Protein AF-A0A7R9FZB5-F1 (afdb_monomer_lite)

Secondary structure (DSSP, 8-state):
-----SSS----------S-----EEEEEEEEES-TT----THHHHHHHHHGGGG--GGGTTS--S--HHHHHT-TT--EEEEEEEEEEETTEEEEEEEEEEES----TTS-SS--SSTTTT-TTSEE-SSSTT-EE-HHHHHHHHHHHHHHHHHHHHHHHHHHHHHHHHHHHHHHHHHHHHHHHHHHTTS-THHHHHHHHHHHHHHHHHHHHHHHHHHHHHHHHHHHHHHHHHHHHHHHHHHHHH---------

Structure (mmCIF, N/CA/C/O backbone):
data_AF-A0A7R9FZB5-F1
#
_entry.id   AF-A0A7R9FZB5-F1
#
loop_
_atom_site.group_PDB
_atom_site.id
_atom_site.type_symbol
_atom_site.label_atom_id
_atom_site.label_alt_id
_atom_site.label_comp_id
_atom_site.label_asym_id
_atom_site.label_entity_id
_atom_site.label_seq_id
_atom_site.pdbx_PDB_ins_code
_atom_site.Cartn_x
_atom_site.Cartn_y
_atom_site.Cartn_z
_atom_site.occupancy
_atom_site.B_iso_or_equiv
_atom_site.auth_seq_id
_atom_site.auth_comp_id
_atom_site.auth_asym_id
_atom_site.auth_atom_id
_atom_site.pdbx_PDB_model_num
ATOM 1 N N . MET A 1 1 ? 3.461 -6.242 8.714 1.00 22.52 1 MET A N 1
ATOM 2 C CA . MET A 1 1 ? 4.791 -6.676 9.210 1.00 22.52 1 MET A CA 1
ATOM 3 C C . MET A 1 1 ? 5.746 -6.608 8.019 1.00 22.52 1 MET A C 1
ATOM 5 O O . MET A 1 1 ? 5.489 -7.296 7.049 1.00 22.52 1 MET A O 1
ATOM 9 N N . CYS A 1 2 ? 6.753 -5.726 8.006 1.00 21.69 2 CYS A N 1
ATOM 10 C CA . CYS A 1 2 ? 7.611 -5.518 6.826 1.00 21.69 2 CYS A CA 1
ATOM 11 C C . CYS A 1 2 ? 8.854 -6.420 6.918 1.00 21.69 2 CYS A C 1
ATOM 13 O O . CYS A 1 2 ? 9.696 -6.229 7.800 1.00 21.69 2 CYS A O 1
ATOM 15 N N . VAL A 1 3 ? 8.949 -7.444 6.064 1.00 21.81 3 VAL A N 1
ATOM 16 C CA . VAL A 1 3 ? 10.090 -8.372 6.041 1.00 21.81 3 VAL A CA 1
ATOM 17 C C . VAL A 1 3 ? 11.182 -7.800 5.143 1.00 21.81 3 VAL A C 1
ATOM 19 O O . VAL A 1 3 ? 11.027 -7.665 3.934 1.00 21.81 3 VAL A O 1
ATOM 22 N N . LYS A 1 4 ? 12.326 -7.489 5.751 1.00 21.72 4 LYS A N 1
ATOM 23 C CA . LYS A 1 4 ? 13.542 -7.041 5.069 1.00 21.72 4 LYS A CA 1
ATOM 24 C C . LYS A 1 4 ? 14.039 -8.152 4.131 1.00 21.72 4 LYS A C 1
ATOM 26 O O . LYS A 1 4 ? 14.517 -9.180 4.613 1.00 21.72 4 LYS A O 1
ATOM 31 N N . ARG A 1 5 ? 13.987 -7.953 2.812 1.00 25.89 5 ARG A N 1
ATOM 32 C CA . ARG A 1 5 ? 14.789 -8.727 1.852 1.00 25.89 5 ARG A CA 1
ATOM 33 C C . ARG A 1 5 ? 15.546 -7.781 0.929 1.00 25.89 5 ARG A C 1
ATOM 35 O O . ARG A 1 5 ? 15.081 -6.712 0.568 1.00 25.89 5 ARG A O 1
ATOM 42 N N . THR A 1 6 ? 16.794 -8.156 0.708 1.00 30.39 6 THR A N 1
ATOM 43 C CA . THR A 1 6 ? 17.866 -7.427 0.037 1.00 30.39 6 THR A CA 1
ATOM 44 C C . THR A 1 6 ? 17.477 -6.945 -1.361 1.00 30.39 6 THR A C 1
ATOM 46 O O . THR A 1 6 ? 17.006 -7.760 -2.147 1.00 30.39 6 THR A O 1
ATOM 49 N N . HIS A 1 7 ? 17.829 -5.683 -1.642 1.00 26.55 7 HIS A N 1
ATOM 50 C CA . HIS A 1 7 ? 17.596 -4.823 -2.821 1.00 26.55 7 HIS A CA 1
ATOM 51 C C . HIS A 1 7 ? 16.574 -3.706 -2.555 1.00 26.55 7 HIS A C 1
ATOM 53 O O . HIS A 1 7 ? 15.539 -3.886 -1.931 1.00 26.55 7 HIS A O 1
ATOM 59 N N . THR A 1 8 ? 16.982 -2.495 -2.922 1.00 29.20 8 THR A N 1
ATOM 60 C CA . THR A 1 8 ? 16.582 -1.192 -2.376 1.00 29.20 8 THR A CA 1
ATOM 61 C C . THR A 1 8 ? 15.249 -0.678 -2.923 1.00 29.20 8 THR A C 1
ATOM 63 O O . THR A 1 8 ? 15.148 0.469 -3.346 1.00 29.20 8 THR A O 1
ATOM 66 N N . VAL A 1 9 ? 14.218 -1.515 -2.901 1.00 28.34 9 VAL A N 1
ATOM 67 C CA . VAL A 1 9 ? 12.837 -1.113 -3.162 1.00 28.34 9 VAL A CA 1
ATOM 68 C C . VAL A 1 9 ? 12.006 -1.702 -2.034 1.00 28.34 9 VAL A C 1
ATOM 70 O O . VAL A 1 9 ? 11.904 -2.919 -1.896 1.00 28.34 9 VAL A O 1
ATOM 73 N N . CYS A 1 10 ? 11.447 -0.846 -1.176 1.00 28.38 10 CYS A N 1
ATOM 74 C CA . CYS A 1 10 ? 10.338 -1.275 -0.337 1.00 28.38 10 CYS A CA 1
ATOM 75 C C . CYS A 1 10 ? 9.256 -1.731 -1.309 1.00 28.38 10 CYS A C 1
ATOM 77 O O . CYS A 1 10 ? 8.736 -0.900 -2.053 1.00 28.38 10 CYS A O 1
ATOM 79 N N . ARG A 1 11 ? 8.976 -3.036 -1.351 1.00 30.17 11 ARG A N 1
ATOM 80 C CA . ARG A 1 11 ? 7.789 -3.551 -2.020 1.00 30.17 11 ARG A CA 1
ATOM 81 C C . ARG A 1 11 ? 6.606 -2.928 -1.288 1.00 30.17 11 ARG A C 1
ATOM 83 O O . ARG A 1 11 ? 6.260 -3.331 -0.184 1.00 30.17 11 ARG A O 1
ATOM 90 N N . VAL A 1 12 ? 6.124 -1.824 -1.839 1.00 34.81 12 VAL A N 1
ATOM 91 C CA . VAL A 1 12 ? 4.824 -1.270 -1.514 1.00 34.81 12 VAL A CA 1
ATOM 92 C C . VAL A 1 12 ? 3.866 -2.271 -2.129 1.00 34.81 12 VAL A C 1
ATOM 94 O O . VAL A 1 12 ? 3.913 -2.473 -3.341 1.00 34.81 12 VAL A O 1
ATOM 97 N N . ASP A 1 13 ? 3.060 -2.941 -1.313 1.00 31.20 13 ASP A N 1
ATOM 98 C CA . ASP A 1 13 ? 1.883 -3.615 -1.845 1.00 31.20 13 ASP A CA 1
ATOM 99 C C . ASP A 1 13 ? 1.018 -2.506 -2.450 1.00 31.20 13 ASP A C 1
ATOM 101 O O . ASP A 1 13 ? 0.409 -1.691 -1.748 1.00 31.20 13 ASP A O 1
ATOM 105 N N . PHE A 1 14 ? 1.117 -2.369 -3.772 1.00 33.03 14 PHE A N 1
ATOM 106 C CA . PHE A 1 14 ? 0.362 -1.398 -4.536 1.00 33.03 14 PHE A CA 1
ATOM 107 C C . PHE A 1 14 ? -1.085 -1.872 -4.546 1.00 33.03 14 PHE A C 1
ATOM 109 O O . PHE A 1 14 ? -1.473 -2.705 -5.356 1.00 33.03 14 PHE A O 1
ATOM 116 N N . TRP A 1 15 ? -1.895 -1.309 -3.659 1.00 38.09 15 TRP A N 1
ATOM 117 C CA . TRP A 1 15 ? -3.330 -1.250 -3.885 1.00 38.09 15 TRP A CA 1
ATOM 118 C C . TRP A 1 15 ? -3.565 -0.209 -4.979 1.00 38.09 15 TRP A C 1
ATOM 120 O O . TRP A 1 15 ? -3.601 0.994 -4.707 1.00 38.09 15 TRP A O 1
ATOM 130 N N . THR A 1 16 ? -3.681 -0.641 -6.234 1.00 32.66 16 THR A N 1
ATOM 131 C CA . THR A 1 16 ? -4.374 0.169 -7.236 1.00 32.66 16 THR A CA 1
ATOM 132 C C . THR A 1 16 ? -5.853 0.134 -6.888 1.00 32.66 16 THR A C 1
ATOM 134 O O . THR A 1 16 ? -6.498 -0.910 -6.914 1.00 32.66 16 THR A O 1
ATOM 137 N N . VAL A 1 17 ? -6.368 1.293 -6.486 1.00 38.78 17 VAL A N 1
ATOM 138 C CA . VAL A 1 17 ? -7.785 1.548 -6.228 1.00 38.78 17 VAL A CA 1
ATOM 139 C C . VAL A 1 17 ? -8.533 1.433 -7.559 1.00 38.78 17 VAL A C 1
ATOM 141 O O . VAL A 1 17 ? -8.770 2.450 -8.202 1.00 38.78 17 VAL A O 1
ATOM 144 N N . GLU A 1 18 ? -8.847 0.222 -8.017 1.00 39.31 18 GLU A N 1
ATOM 145 C CA . GLU A 1 18 ? -9.645 0.050 -9.240 1.00 39.31 18 GLU A CA 1
ATOM 146 C C . GLU A 1 18 ? -11.043 -0.535 -9.035 1.00 39.31 18 GLU A C 1
ATOM 148 O O . GLU A 1 18 ? -11.861 -0.360 -9.929 1.00 39.31 18 GLU A O 1
ATOM 153 N N . GLU A 1 19 ? -11.416 -1.050 -7.854 1.00 37.41 19 GLU A N 1
ATOM 154 C CA . GLU A 1 19 ? -12.789 -1.580 -7.679 1.00 37.41 19 GLU A CA 1
ATOM 155 C C . GLU A 1 19 ? -13.584 -1.108 -6.452 1.00 37.41 19 GLU A C 1
ATOM 157 O O . GLU A 1 19 ? -14.748 -1.466 -6.293 1.00 37.41 19 GLU A O 1
ATOM 162 N N . ALA A 1 20 ? -13.066 -0.177 -5.649 1.00 41.12 20 ALA A N 1
ATOM 163 C CA . ALA A 1 20 ? -13.900 0.522 -4.672 1.00 41.12 20 ALA A CA 1
ATOM 164 C C . ALA A 1 20 ? -13.527 2.000 -4.607 1.00 41.12 20 ALA A C 1
ATOM 166 O O . ALA A 1 20 ? -12.376 2.355 -4.372 1.00 41.12 20 ALA A O 1
ATOM 167 N N . SER A 1 21 ? -14.514 2.881 -4.768 1.00 54.72 21 SER A N 1
ATOM 168 C CA . SER A 1 21 ? -14.414 4.329 -4.561 1.00 54.72 21 SER A CA 1
ATOM 169 C C . SER A 1 21 ? -14.193 4.676 -3.076 1.00 54.72 21 SER A C 1
ATOM 171 O O . SER A 1 21 ? -14.991 5.392 -2.466 1.00 54.72 21 SER A O 1
ATOM 173 N N . MET A 1 22 ? -13.161 4.114 -2.452 1.00 68.56 22 MET A N 1
ATOM 174 C CA . MET A 1 22 ? -12.864 4.281 -1.039 1.00 68.56 22 MET A CA 1
ATOM 175 C C . MET A 1 22 ? -11.881 5.437 -0.863 1.00 68.56 22 MET A C 1
ATOM 177 O O . MET A 1 22 ? -10.761 5.416 -1.366 1.00 68.56 22 MET A O 1
ATOM 181 N N . SER A 1 23 ? -12.310 6.472 -0.141 1.00 82.88 23 SER A N 1
ATOM 182 C CA . SER A 1 23 ? -11.419 7.554 0.280 1.00 82.88 23 SER A CA 1
ATOM 183 C C . SER A 1 23 ? -10.359 6.997 1.233 1.00 82.88 23 SER A C 1
ATOM 185 O O . SER A 1 23 ? -10.688 6.193 2.106 1.00 82.88 23 SER A O 1
ATOM 187 N N . VAL A 1 24 ? -9.108 7.437 1.079 1.00 87.25 24 VAL A N 1
ATOM 188 C CA . VAL A 1 24 ? -7.984 7.043 1.941 1.00 87.25 24 VAL A CA 1
ATOM 189 C C . VAL A 1 24 ? -7.466 8.234 2.743 1.00 87.25 24 VAL A C 1
ATOM 191 O O . VAL A 1 24 ? -7.302 9.335 2.215 1.00 87.25 24 VAL A O 1
ATOM 194 N N . GLY A 1 25 ? -7.236 8.012 4.034 1.00 91.44 25 GLY A N 1
ATOM 195 C CA . GLY A 1 25 ? -6.533 8.942 4.911 1.00 91.44 25 GLY A CA 1
ATOM 196 C C . GLY A 1 25 ? -5.023 8.771 4.777 1.00 91.44 25 GLY A C 1
ATOM 197 O O . GLY A 1 25 ? -4.561 7.771 4.226 1.00 91.44 25 GLY A O 1
ATOM 198 N N . GLN A 1 26 ? -4.240 9.721 5.291 1.00 93.69 26 GLN A N 1
ATOM 199 C CA . GLN A 1 26 ? -2.782 9.664 5.207 1.00 93.69 26 GLN A CA 1
ATOM 200 C C . GLN A 1 26 ? -2.112 10.306 6.421 1.00 93.69 26 GLN A C 1
ATOM 202 O O . GLN A 1 26 ? -2.439 11.435 6.779 1.00 93.69 26 GLN A O 1
ATOM 207 N N . ASN A 1 27 ? -1.115 9.614 6.975 1.00 95.19 27 ASN A N 1
ATOM 208 C CA . ASN A 1 27 ? -0.145 10.197 7.897 1.00 95.19 27 ASN A CA 1
ATOM 209 C C . ASN A 1 27 ? 1.239 10.206 7.248 1.00 95.19 27 ASN A C 1
ATOM 211 O O . ASN A 1 27 ? 1.638 9.226 6.612 1.00 95.19 27 ASN A O 1
ATOM 215 N N . VAL A 1 28 ? 1.980 11.299 7.442 1.00 95.31 28 VAL A N 1
ATOM 216 C CA . VAL A 1 28 ? 3.334 11.470 6.907 1.00 95.31 28 VAL A CA 1
ATOM 217 C C . VAL A 1 28 ? 4.278 11.844 8.034 1.00 95.31 28 VAL A C 1
ATOM 219 O O . VAL A 1 28 ? 4.039 12.792 8.774 1.00 95.31 28 VAL A O 1
ATOM 222 N N . PHE A 1 29 ? 5.380 11.112 8.134 1.00 95.25 29 PHE A N 1
ATOM 223 C CA . PHE A 1 29 ? 6.475 11.413 9.040 1.00 95.25 29 PHE A CA 1
ATOM 224 C C . PHE A 1 29 ? 7.740 11.682 8.235 1.00 95.25 29 PHE A C 1
ATOM 226 O O . PHE A 1 29 ? 8.100 10.900 7.351 1.00 95.25 29 PHE A O 1
ATOM 233 N N . ASN A 1 30 ? 8.441 12.759 8.577 1.00 94.25 30 ASN A N 1
ATOM 234 C CA . ASN A 1 30 ? 9.727 13.101 7.995 1.00 94.25 30 ASN A CA 1
ATOM 235 C C . ASN A 1 30 ? 10.768 13.365 9.089 1.00 94.25 30 ASN A C 1
ATOM 237 O O . ASN A 1 30 ? 10.527 14.099 10.045 1.00 94.25 30 ASN A O 1
ATOM 241 N N . SER A 1 31 ? 11.963 12.809 8.920 1.00 93.75 31 SER A N 1
ATOM 242 C CA . SER A 1 31 ? 13.119 13.134 9.758 1.00 93.75 31 SER A CA 1
ATOM 243 C C . SER A 1 31 ? 14.380 13.269 8.916 1.00 93.75 31 SER A C 1
ATOM 245 O O . SER A 1 31 ? 14.447 12.814 7.770 1.00 93.75 31 SER A O 1
ATOM 247 N N . TRP A 1 32 ? 15.387 13.930 9.479 1.00 92.31 32 TRP A N 1
ATOM 248 C CA . TRP A 1 32 ? 16.676 14.122 8.830 1.00 92.31 32 TRP A CA 1
ATOM 249 C C . TRP A 1 32 ? 17.816 13.983 9.835 1.00 92.31 32 TRP A C 1
ATOM 251 O O . TRP A 1 32 ? 17.653 14.242 11.027 1.00 92.31 32 TRP A O 1
ATOM 261 N N . SER A 1 33 ? 18.979 13.569 9.342 1.00 90.12 33 SER A N 1
ATOM 262 C CA . SER A 1 33 ? 20.181 13.368 10.145 1.00 90.12 33 SER A CA 1
ATOM 263 C C . SER A 1 33 ? 21.428 13.662 9.320 1.00 90.12 33 SER A C 1
ATOM 265 O O . SER A 1 33 ? 21.520 13.275 8.158 1.00 90.12 33 SER A O 1
ATOM 267 N N . THR A 1 34 ? 22.416 14.325 9.917 1.00 89.00 34 THR A N 1
ATOM 268 C CA . THR A 1 34 ? 23.751 14.512 9.315 1.00 89.00 34 THR A CA 1
ATOM 269 C C . THR A 1 34 ? 24.689 13.336 9.592 1.00 89.00 34 THR A C 1
ATOM 271 O O . THR A 1 34 ? 25.835 13.329 9.143 1.00 89.00 34 THR A O 1
ATOM 274 N N . ASN A 1 35 ? 24.224 12.333 10.341 1.00 80.62 35 ASN A N 1
ATOM 275 C CA . ASN A 1 35 ? 24.975 11.116 10.591 1.00 80.62 35 ASN A CA 1
ATOM 276 C C . ASN A 1 35 ? 24.873 10.184 9.373 1.00 80.62 35 ASN A C 1
ATOM 278 O O . ASN A 1 35 ? 23.784 9.764 8.981 1.00 80.62 35 ASN A O 1
ATOM 282 N N . SER A 1 36 ? 26.015 9.822 8.792 1.00 66.19 36 SER A N 1
ATOM 283 C CA . SER A 1 36 ? 26.090 8.887 7.664 1.00 66.19 36 SER A CA 1
ATOM 284 C C . SER A 1 36 ? 25.700 7.450 8.036 1.00 66.19 36 SER A C 1
ATOM 286 O O . SER A 1 36 ? 25.360 6.665 7.154 1.00 66.19 36 SER A O 1
ATOM 288 N N . ALA A 1 37 ? 25.699 7.106 9.328 1.00 73.00 37 ALA A N 1
ATOM 289 C CA . ALA A 1 37 ? 25.277 5.810 9.861 1.00 73.00 37 ALA A CA 1
ATOM 290 C C . ALA A 1 37 ? 23.846 5.832 10.432 1.00 73.00 37 ALA A C 1
ATOM 292 O O . ALA A 1 37 ? 23.532 5.057 11.334 1.00 73.00 37 ALA A O 1
ATOM 293 N N . ASP A 1 38 ? 22.984 6.731 9.948 1.00 77.88 38 ASP A N 1
ATOM 294 C CA . ASP A 1 38 ? 21.608 6.857 10.428 1.00 77.88 38 ASP A CA 1
ATOM 295 C C . ASP A 1 38 ? 20.842 5.526 10.321 1.00 77.88 38 ASP A C 1
ATOM 297 O O . ASP A 1 38 ? 20.571 5.027 9.224 1.00 77.88 38 ASP A O 1
ATOM 301 N N . ASN A 1 39 ? 20.518 4.933 11.469 1.00 82.38 39 ASN A N 1
ATOM 302 C CA . ASN A 1 39 ? 19.769 3.686 11.572 1.00 82.38 39 ASN A CA 1
ATOM 303 C C . ASN A 1 39 ? 18.342 4.003 12.018 1.00 82.38 39 ASN A C 1
ATOM 305 O O . ASN A 1 39 ? 17.964 3.740 13.158 1.00 82.38 39 ASN A O 1
ATOM 309 N N . PHE A 1 40 ? 17.595 4.640 11.119 1.00 87.19 40 PHE A N 1
ATOM 310 C CA . PHE A 1 40 ? 16.215 5.028 11.359 1.00 87.19 40 PHE A CA 1
ATOM 311 C C . PHE A 1 40 ? 15.337 3.810 11.670 1.00 87.19 40 PHE A C 1
ATOM 313 O O . PHE A 1 40 ? 15.329 2.825 10.927 1.00 87.19 40 PHE A O 1
ATOM 320 N N . ASP A 1 41 ? 14.583 3.907 12.761 1.00 87.56 41 ASP A N 1
ATOM 321 C CA . ASP A 1 41 ? 13.575 2.931 13.148 1.00 87.56 41 ASP A CA 1
ATOM 322 C C . ASP A 1 41 ? 12.189 3.446 12.749 1.00 87.56 41 ASP A C 1
ATOM 324 O O . ASP A 1 41 ? 11.702 4.439 13.293 1.00 87.56 41 ASP A O 1
ATOM 328 N N . VAL A 1 42 ? 11.543 2.741 11.817 1.00 86.44 42 VAL A N 1
ATOM 329 C CA . VAL A 1 42 ? 10.194 3.057 11.322 1.00 86.44 42 VAL A CA 1
ATOM 330 C C . VAL A 1 42 ? 9.170 3.099 12.458 1.00 86.44 42 VAL A C 1
ATOM 332 O O . VAL A 1 42 ? 8.215 3.870 12.376 1.00 86.44 42 VAL A O 1
ATOM 335 N N . THR A 1 43 ? 9.371 2.346 13.546 1.00 88.19 43 THR A N 1
AT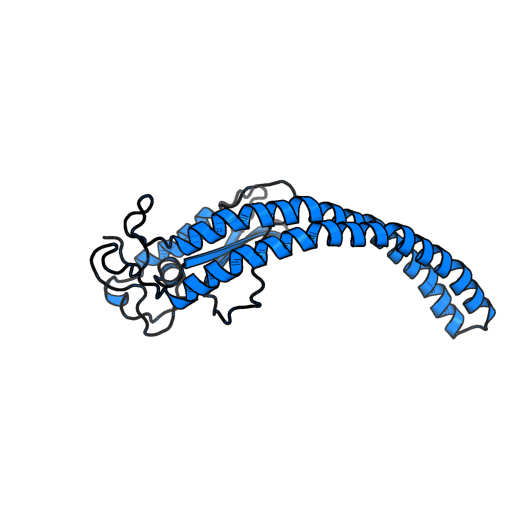OM 336 C CA . THR A 1 43 ? 8.463 2.405 14.702 1.00 88.19 43 THR A CA 1
ATOM 337 C C . THR A 1 43 ? 8.431 3.792 15.341 1.00 88.19 43 THR A C 1
ATOM 339 O O . THR A 1 43 ? 7.388 4.194 15.843 1.00 88.19 43 THR A O 1
ATOM 342 N N . SER A 1 44 ? 9.506 4.580 15.221 1.00 89.69 44 SER A N 1
ATOM 343 C CA . SER A 1 44 ? 9.550 5.960 15.719 1.00 89.69 44 SER A CA 1
ATOM 344 C C . SER A 1 44 ? 8.551 6.867 14.995 1.00 89.69 44 SER A C 1
ATOM 346 O O . SER A 1 44 ? 7.987 7.761 15.618 1.00 89.69 44 SER A O 1
ATOM 348 N N . ALA A 1 45 ? 8.289 6.627 13.703 1.00 91.81 45 ALA A N 1
ATOM 349 C CA . ALA A 1 45 ? 7.258 7.359 12.966 1.00 91.81 45 ALA A CA 1
ATOM 350 C C . ALA A 1 45 ? 5.853 7.035 13.490 1.00 91.81 45 ALA A C 1
ATOM 352 O O . ALA A 1 45 ? 5.039 7.933 13.683 1.00 91.81 45 ALA A O 1
ATOM 353 N N . ILE A 1 46 ? 5.584 5.754 13.762 1.00 89.56 46 ILE A N 1
ATOM 354 C CA . ILE A 1 46 ? 4.292 5.308 14.296 1.00 89.56 46 ILE A CA 1
ATOM 355 C C . ILE A 1 46 ? 4.075 5.845 15.713 1.00 89.56 46 ILE A C 1
ATOM 357 O O . ILE A 1 46 ? 2.995 6.350 16.015 1.00 89.56 46 ILE A O 1
ATOM 361 N N . SER A 1 47 ? 5.109 5.809 16.557 1.00 93.06 47 SER A N 1
ATOM 362 C CA . SER A 1 47 ? 5.072 6.422 17.887 1.00 93.06 47 SER A CA 1
ATOM 363 C C . SER A 1 47 ? 4.787 7.918 17.800 1.00 93.06 47 SER A C 1
ATOM 365 O O . SER A 1 47 ? 3.896 8.393 18.493 1.00 93.06 47 SER A O 1
ATOM 367 N N . ALA A 1 48 ? 5.447 8.645 16.892 1.00 92.81 48 ALA A N 1
ATOM 368 C CA . ALA A 1 48 ? 5.206 10.075 16.706 1.00 92.81 48 ALA A CA 1
ATOM 369 C C . ALA A 1 48 ? 3.756 10.385 16.292 1.00 92.81 48 ALA A C 1
ATOM 371 O O . ALA A 1 48 ? 3.181 11.354 16.781 1.00 92.81 48 ALA A O 1
ATOM 372 N N . PHE A 1 49 ? 3.138 9.553 15.442 1.00 93.38 49 PHE A N 1
ATOM 373 C CA . PHE A 1 49 ? 1.714 9.694 15.122 1.00 93.38 49 PHE A CA 1
ATOM 374 C C . PHE A 1 49 ? 0.827 9.499 16.355 1.00 93.38 49 PHE A C 1
ATOM 376 O O . PHE A 1 49 ? -0.137 10.235 16.536 1.00 93.38 49 PHE A O 1
ATOM 383 N N . TYR A 1 50 ? 1.138 8.515 17.202 1.00 90.44 50 TYR A N 1
ATOM 384 C CA . TYR A 1 50 ? 0.344 8.201 18.390 1.00 90.44 50 TYR A CA 1
ATOM 385 C C . TYR A 1 50 ? 0.531 9.215 19.528 1.00 90.44 50 TYR A C 1
ATOM 387 O O . TYR A 1 50 ? -0.420 9.524 20.241 1.00 90.44 50 TYR A O 1
ATOM 395 N N . GLU A 1 51 ? 1.739 9.752 19.701 1.00 92.56 51 GLU A N 1
ATOM 396 C CA . GLU A 1 51 ? 2.103 10.646 20.807 1.00 92.56 51 GLU A CA 1
ATOM 397 C C . GLU A 1 51 ? 1.284 11.943 20.846 1.00 92.56 51 GLU A C 1
ATOM 399 O O . GLU A 1 51 ? 1.130 12.528 21.917 1.00 92.56 51 GLU A O 1
ATOM 404 N N . GLU A 1 52 ? 0.649 12.342 19.739 1.00 90.38 52 GLU A N 1
ATOM 405 C CA . GLU A 1 52 ? -0.326 13.442 19.717 1.00 90.38 52 GLU A CA 1
ATOM 406 C C . GLU A 1 52 ? -1.527 13.215 20.655 1.00 90.38 52 GLU A C 1
ATOM 408 O O . GLU A 1 52 ? -2.227 14.173 20.991 1.00 90.38 52 GLU A O 1
ATOM 413 N N . VAL A 1 53 ? -1.742 11.987 21.149 1.00 88.69 53 VAL A N 1
ATOM 414 C CA . VAL A 1 53 ? -2.745 11.659 22.177 1.00 88.69 53 VAL A CA 1
ATOM 415 C C . VAL A 1 53 ? -2.669 12.578 23.398 1.00 88.69 53 VAL A C 1
ATOM 417 O O . VAL A 1 53 ? -3.698 12.879 24.000 1.00 88.69 53 VAL A O 1
ATOM 420 N N . VAL A 1 54 ? -1.480 13.086 23.749 1.00 89.50 54 VAL A N 1
ATOM 421 C CA . VAL A 1 54 ? -1.296 14.014 24.882 1.00 89.50 54 VAL A CA 1
ATOM 422 C C . VAL A 1 54 ? -2.017 15.350 24.687 1.00 89.50 54 VAL A C 1
ATOM 424 O O . VAL A 1 54 ? -2.292 16.055 25.657 1.00 89.50 54 VAL A O 1
ATOM 427 N N . HIS A 1 55 ? -2.326 15.703 23.440 1.00 86.38 55 HIS A N 1
ATOM 428 C CA . HIS A 1 55 ? -3.064 16.905 23.069 1.00 86.38 55 HIS A CA 1
ATOM 429 C C . HIS A 1 55 ? -4.559 16.637 22.854 1.00 86.38 55 HIS A C 1
ATOM 431 O O . HIS A 1 55 ? -5.310 17.578 22.598 1.00 86.38 55 HIS A O 1
ATOM 437 N N . TYR A 1 56 ? -5.003 15.382 22.978 1.00 83.56 56 TYR A N 1
ATOM 438 C CA . TYR A 1 56 ? -6.379 14.980 22.724 1.00 83.56 56 TYR A CA 1
ATOM 439 C C . TYR A 1 56 ? -7.172 14.802 24.022 1.00 83.56 56 TYR A C 1
ATOM 441 O O . TYR A 1 56 ? -6.783 14.052 24.919 1.00 83.56 56 TYR A O 1
ATOM 449 N N . SER A 1 57 ? -8.328 15.460 24.126 1.00 85.06 57 SER A N 1
ATOM 450 C CA . SER A 1 57 ? -9.247 15.239 25.243 1.00 85.06 57 SER A CA 1
ATOM 451 C C . SER A 1 57 ? -10.176 14.067 24.948 1.00 85.06 57 SER A C 1
ATOM 453 O O . SER A 1 57 ? -10.755 13.975 23.868 1.00 85.06 57 SER A O 1
ATOM 455 N N . ARG A 1 58 ? -10.435 13.213 25.947 1.00 79.25 58 ARG A N 1
ATOM 456 C CA . ARG A 1 58 ? -11.462 12.154 25.843 1.00 79.25 58 ARG A CA 1
ATOM 457 C C . ARG A 1 58 ? -12.850 12.708 25.486 1.00 79.25 58 ARG A C 1
ATOM 459 O O . ARG A 1 58 ? -13.662 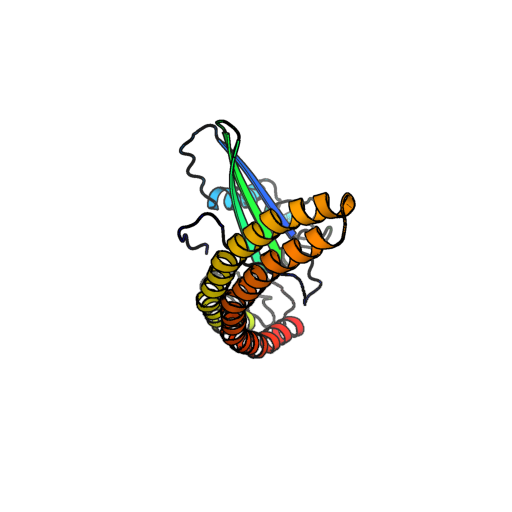11.992 24.913 1.00 79.25 58 ARG A O 1
ATOM 466 N N . ASN A 1 59 ? -13.115 13.980 25.786 1.00 81.50 59 ASN A N 1
ATOM 467 C CA . ASN A 1 59 ? -14.382 14.632 25.449 1.00 81.50 59 ASN A CA 1
ATOM 468 C C . ASN A 1 59 ? -14.533 14.929 23.947 1.00 81.50 59 ASN A C 1
ATOM 470 O O . ASN A 1 59 ? -15.656 15.116 23.484 1.00 81.50 59 ASN A O 1
ATOM 474 N N . ASP A 1 60 ? -13.433 14.940 23.190 1.00 83.88 60 ASP A N 1
ATOM 475 C CA . ASP A 1 60 ? -13.438 15.267 21.763 1.00 83.88 60 ASP A CA 1
ATOM 476 C C . ASP A 1 60 ? -13.696 14.030 20.883 1.00 83.88 60 ASP A C 1
ATOM 478 O O . ASP A 1 60 ? -13.919 14.155 19.684 1.00 83.88 60 ASP A O 1
ATOM 482 N N . VAL A 1 61 ? -13.718 12.818 21.459 1.00 84.94 61 VAL A N 1
ATOM 483 C CA . VAL A 1 61 ? -13.940 11.541 20.743 1.00 84.94 61 VAL A CA 1
ATOM 484 C C . VAL A 1 61 ? -15.206 11.560 19.886 1.00 84.94 61 VAL A C 1
ATOM 486 O O . VAL A 1 61 ? -15.204 11.026 18.784 1.00 84.94 61 VAL A O 1
ATOM 489 N N . ASN A 1 62 ? -16.269 12.207 20.364 1.00 85.50 62 ASN A N 1
ATOM 490 C CA . ASN A 1 62 ? -17.570 12.198 19.694 1.00 85.50 62 ASN A CA 1
ATOM 491 C C . ASN A 1 62 ? -17.686 13.239 18.567 1.00 85.50 62 ASN A C 1
ATOM 493 O O . ASN A 1 62 ? -18.703 13.277 17.879 1.00 85.50 62 ASN A O 1
ATOM 497 N N . GLN A 1 63 ? -16.701 14.131 18.407 1.00 87.50 63 GLN A N 1
ATOM 498 C CA . GLN A 1 63 ? -16.751 15.160 17.374 1.00 87.50 63 GLN A CA 1
ATOM 499 C C . GLN A 1 63 ? -15.352 15.600 16.944 1.00 87.50 63 GLN A C 1
ATOM 501 O O . GLN A 1 63 ? -14.749 16.507 17.520 1.00 87.50 63 GLN A O 1
ATOM 506 N N . PHE A 1 64 ? -14.888 15.029 15.843 1.00 86.50 64 PHE A N 1
ATOM 507 C CA . PHE A 1 64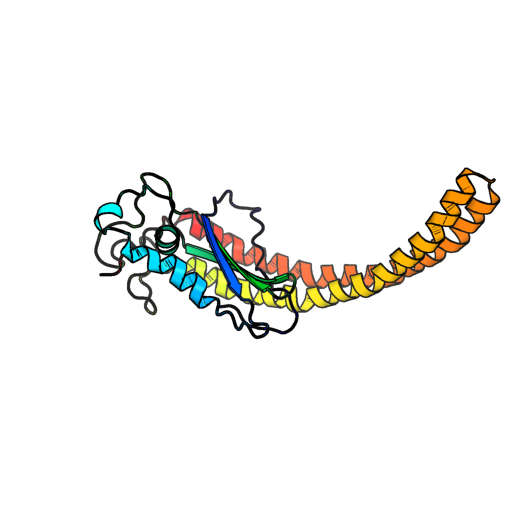 ? -13.633 15.404 15.225 1.00 86.50 64 PHE A CA 1
ATOM 508 C C . PHE A 1 64 ? -13.653 16.836 14.664 1.00 86.50 64 PHE A C 1
ATOM 510 O O . PHE A 1 64 ? -14.592 17.227 13.962 1.00 86.50 64 PHE A O 1
ATOM 517 N N . ARG A 1 65 ? -12.611 17.631 14.954 1.00 82.75 65 ARG A N 1
ATOM 518 C CA . ARG A 1 65 ? -12.520 19.053 14.548 1.00 82.75 65 ARG A CA 1
ATOM 519 C C . ARG A 1 65 ? -11.200 19.467 13.897 1.00 82.75 65 ARG A C 1
ATOM 521 O O . ARG A 1 65 ? -11.209 20.398 13.099 1.00 82.75 65 ARG A O 1
ATOM 528 N N . GLN A 1 66 ? -10.082 18.833 14.245 1.00 78.62 66 GLN A N 1
ATOM 529 C CA . GLN A 1 66 ? -8.753 19.173 13.726 1.00 78.62 66 GLN A CA 1
ATOM 530 C C . GLN A 1 66 ? -8.110 17.943 13.114 1.00 78.62 66 GLN A C 1
ATOM 532 O O . GLN A 1 66 ? -8.072 16.913 13.769 1.00 78.62 66 GLN A O 1
ATOM 537 N N . VAL A 1 67 ? -7.562 18.080 11.907 1.00 71.00 67 VAL A N 1
ATOM 538 C CA . VAL A 1 67 ? -6.828 17.009 11.223 1.00 71.00 67 VAL A CA 1
ATOM 539 C C . VAL A 1 67 ? -5.547 16.678 11.997 1.00 71.00 67 VAL A C 1
ATOM 541 O O . VAL A 1 67 ? -4.633 17.496 12.012 1.00 71.00 67 VAL A O 1
ATOM 544 N N . GLY A 1 68 ? -5.499 15.516 12.657 1.00 85.00 68 GLY A N 1
ATOM 545 C CA . GLY A 1 68 ? -4.334 15.018 13.401 1.00 85.00 68 GLY A CA 1
ATOM 546 C C . GLY A 1 68 ? -3.953 13.593 12.993 1.00 85.00 68 GLY A C 1
ATOM 547 O O . GLY A 1 68 ? -4.775 12.855 12.438 1.00 85.00 68 GLY A O 1
ATOM 548 N N . HIS A 1 69 ? -2.709 13.202 13.264 1.00 92.62 69 HIS A N 1
ATOM 549 C CA . HIS A 1 69 ? -2.195 11.870 12.960 1.00 92.62 69 HIS A CA 1
ATOM 550 C C . HIS A 1 69 ? -2.752 10.824 13.930 1.00 92.62 69 HIS A C 1
ATOM 552 O O . HIS A 1 69 ? -3.166 9.749 13.490 1.00 92.62 69 HIS A O 1
ATOM 558 N N . TYR A 1 70 ? -2.818 11.145 15.229 1.00 91.50 70 TYR A N 1
ATOM 559 C CA . TYR A 1 70 ? -3.313 10.221 16.260 1.00 91.50 70 TYR A CA 1
ATOM 560 C C . TYR A 1 70 ? -4.740 9.763 15.973 1.00 91.50 70 TYR A C 1
ATOM 562 O O . TYR A 1 70 ? -5.041 8.573 16.022 1.00 91.50 70 TYR A O 1
ATOM 570 N N . THR A 1 71 ? -5.622 10.698 15.630 1.00 92.25 71 THR A N 1
ATOM 571 C CA . THR A 1 71 ? -7.039 10.402 15.406 1.00 92.25 71 THR A CA 1
ATOM 572 C C . THR A 1 71 ? -7.260 9.485 14.211 1.00 92.25 71 THR A C 1
ATOM 574 O O . THR A 1 71 ? -8.168 8.665 14.258 1.00 92.25 71 THR A O 1
ATOM 577 N N . GLN A 1 72 ? -6.405 9.563 13.185 1.00 92.00 72 GLN A N 1
ATOM 578 C CA . GLN A 1 72 ? -6.427 8.623 12.066 1.00 92.00 72 GLN A CA 1
ATOM 579 C C . GLN A 1 72 ? -5.955 7.224 12.490 1.00 92.00 72 GLN A C 1
ATOM 581 O O . GLN A 1 72 ? -6.510 6.233 12.020 1.00 92.00 72 GLN A O 1
ATOM 586 N N . VAL A 1 73 ? -4.965 7.131 13.386 1.00 91.00 73 VAL A N 1
ATOM 587 C CA . VAL A 1 73 ? -4.467 5.848 13.917 1.00 91.00 73 VAL A CA 1
ATOM 588 C C . VAL A 1 73 ? -5.540 5.123 14.733 1.00 91.00 73 VAL A C 1
ATOM 590 O O . VAL A 1 73 ? -5.622 3.901 14.672 1.00 91.00 73 VAL A O 1
ATOM 593 N N . VAL A 1 74 ? -6.367 5.858 15.483 1.00 89.38 74 VAL A N 1
ATOM 594 C CA . VAL A 1 74 ? -7.409 5.279 16.355 1.00 89.38 74 VAL A CA 1
ATOM 595 C C . VAL A 1 74 ? -8.824 5.371 15.773 1.00 89.38 74 VAL A C 1
ATOM 597 O O . VAL A 1 74 ? -9.801 5.250 16.512 1.00 89.38 74 VAL A O 1
ATOM 600 N N . TRP A 1 75 ? -8.959 5.612 14.469 1.00 89.62 75 TRP A N 1
ATOM 601 C CA . TRP A 1 75 ? -10.264 5.758 13.828 1.00 89.62 75 TRP A CA 1
ATOM 602 C C . TRP A 1 75 ? -10.958 4.397 13.680 1.00 89.62 75 TRP A C 1
ATOM 604 O O . TRP A 1 75 ? -10.480 3.537 12.947 1.00 89.62 75 TRP A O 1
ATOM 614 N N . ALA A 1 76 ? -12.109 4.197 14.329 1.00 85.06 76 ALA A N 1
ATOM 615 C CA . ALA A 1 76 ? -12.793 2.899 14.403 1.00 85.06 76 ALA A CA 1
ATOM 616 C C . ALA A 1 76 ? -13.153 2.295 13.046 1.00 85.06 76 ALA A C 1
ATOM 618 O O . ALA A 1 76 ? -13.182 1.076 12.899 1.00 85.06 76 ALA A O 1
ATOM 619 N N . ASN A 1 77 ? -13.465 3.148 12.069 1.00 82.50 77 ASN A N 1
ATOM 620 C CA . ASN A 1 77 ? -13.885 2.696 10.745 1.00 82.50 77 ASN A CA 1
ATOM 621 C C . ASN A 1 77 ? -12.708 2.438 9.804 1.00 82.50 77 ASN A C 1
ATOM 623 O O . ASN A 1 77 ? -12.931 1.976 8.691 1.00 82.50 77 ASN A O 1
ATOM 627 N N . THR A 1 78 ? -11.482 2.735 10.230 1.00 83.50 78 THR A N 1
ATOM 628 C CA . THR A 1 78 ? -10.265 2.429 9.485 1.00 83.50 78 THR A CA 1
ATOM 629 C C . THR A 1 78 ? -9.781 1.039 9.886 1.00 83.50 78 THR A C 1
ATOM 631 O O . THR A 1 78 ? -9.432 0.808 11.039 1.00 83.50 78 THR A O 1
ATOM 634 N N . TYR A 1 79 ? -9.738 0.115 8.929 1.00 77.94 79 TYR A N 1
ATOM 635 C CA . TYR A 1 79 ? -9.360 -1.285 9.170 1.00 77.94 79 TYR A CA 1
ATOM 636 C C . TYR A 1 79 ? -8.254 -1.787 8.231 1.00 77.94 79 TYR A C 1
ATOM 638 O O . TYR A 1 79 ? -7.729 -2.879 8.426 1.00 77.94 79 TYR A O 1
ATOM 646 N N . GLN A 1 80 ? -7.861 -0.985 7.240 1.00 77.50 80 GLN A N 1
ATOM 647 C CA . GLN A 1 80 ? -6.728 -1.238 6.357 1.00 77.50 80 GLN A CA 1
ATOM 648 C C . GLN A 1 80 ? -5.678 -0.147 6.529 1.00 77.50 80 GLN A C 1
ATOM 650 O O . GLN A 1 80 ? -5.989 1.045 6.588 1.00 77.50 80 GLN A O 1
ATOM 655 N N . VAL A 1 81 ? -4.414 -0.559 6.569 1.00 81.81 81 VAL A N 1
ATOM 656 C CA . VAL A 1 81 ? -3.273 0.353 6.582 1.00 81.81 81 VAL A CA 1
ATOM 657 C C . VAL A 1 81 ? -2.173 -0.182 5.676 1.00 81.81 81 VAL A C 1
ATOM 659 O O . VAL A 1 81 ? -1.778 -1.341 5.775 1.00 81.81 81 VAL A O 1
ATOM 662 N N . GLY A 1 82 ? -1.668 0.681 4.799 1.00 82.69 82 GLY A N 1
ATOM 663 C CA . GLY A 1 82 ? -0.523 0.402 3.939 1.00 82.69 82 GLY A CA 1
ATOM 664 C C . GLY A 1 82 ? 0.525 1.486 4.125 1.00 82.69 82 GLY A C 1
ATOM 665 O O . GLY A 1 82 ? 0.210 2.668 3.996 1.00 82.69 82 GLY A O 1
ATOM 666 N N . CYS A 1 83 ? 1.764 1.107 4.439 1.00 85.69 83 CYS A N 1
ATOM 667 C CA . CYS A 1 83 ? 2.841 2.063 4.685 1.00 85.69 83 CYS A CA 1
ATOM 668 C C . CYS A 1 83 ? 4.019 1.858 3.731 1.00 85.69 83 CYS A C 1
ATOM 670 O O . CYS A 1 83 ? 4.455 0.733 3.499 1.00 85.69 83 CYS A O 1
ATOM 672 N N . GLY A 1 84 ? 4.579 2.964 3.248 1.00 86.06 84 GLY A N 1
ATOM 673 C CA . GLY A 1 84 ? 5.825 3.020 2.495 1.00 86.06 84 GLY A CA 1
ATOM 674 C C . GLY A 1 84 ? 6.898 3.781 3.269 1.00 86.06 84 GLY A C 1
ATOM 675 O O . GLY A 1 84 ? 6.612 4.764 3.954 1.00 86.06 84 GLY A O 1
ATOM 676 N N . TYR A 1 85 ? 8.145 3.335 3.146 1.00 89.19 85 TYR A N 1
ATOM 677 C CA . TYR A 1 85 ? 9.312 4.012 3.704 1.00 89.19 85 TYR A CA 1
ATOM 678 C C . TYR A 1 85 ? 10.332 4.269 2.600 1.00 89.19 85 TYR A C 1
ATOM 680 O O . TYR A 1 85 ? 10.663 3.362 1.837 1.00 89.19 85 TYR A O 1
ATOM 688 N N . ILE A 1 86 ? 10.861 5.488 2.540 1.00 89.38 86 ILE A N 1
ATOM 689 C CA . ILE A 1 86 ? 11.993 5.820 1.680 1.00 89.38 86 ILE A CA 1
ATOM 690 C C . ILE A 1 86 ? 13.096 6.493 2.492 1.00 89.38 86 ILE A C 1
ATOM 692 O O . ILE A 1 86 ? 12.858 7.379 3.318 1.00 89.38 86 ILE A O 1
ATOM 696 N N . LYS A 1 87 ? 14.326 6.061 2.211 1.00 88.75 87 LYS A N 1
ATOM 697 C CA . LYS A 1 87 ? 15.560 6.651 2.714 1.00 88.75 87 LYS A CA 1
ATOM 698 C C . LYS A 1 87 ? 16.370 7.167 1.542 1.00 88.75 87 LYS A C 1
ATOM 700 O O . LYS A 1 87 ? 16.667 6.404 0.625 1.00 88.75 87 LYS A O 1
ATOM 705 N N . TYR A 1 88 ? 16.767 8.430 1.589 1.00 88.62 88 TYR A N 1
ATOM 706 C CA . TYR A 1 88 ? 17.631 9.009 0.566 1.00 88.62 88 TYR A CA 1
ATOM 707 C C . TYR A 1 88 ? 18.595 10.028 1.167 1.00 88.62 88 TYR A C 1
ATOM 709 O O . TYR A 1 88 ? 18.403 10.510 2.282 1.00 88.62 88 TYR A O 1
ATOM 717 N N . GLN A 1 89 ? 19.661 10.342 0.435 1.00 90.62 89 GLN A N 1
ATOM 718 C CA . GLN A 1 89 ? 20.717 11.233 0.900 1.00 90.62 89 GLN A CA 1
ATOM 719 C C . GLN A 1 89 ? 20.868 12.420 -0.052 1.00 90.62 89 GLN A C 1
ATOM 721 O O . GLN A 1 89 ? 20.934 12.241 -1.266 1.00 90.62 89 GLN A O 1
ATOM 726 N N . VAL A 1 90 ? 20.959 13.630 0.504 1.00 90.38 90 VAL A N 1
ATOM 727 C CA . VAL A 1 90 ? 21.288 14.861 -0.229 1.00 90.38 90 VAL A CA 1
ATOM 728 C C . VAL A 1 90 ? 22.497 15.505 0.444 1.00 90.38 90 VAL A C 1
ATOM 730 O O . VAL A 1 90 ? 22.433 15.957 1.589 1.00 90.38 90 VAL A O 1
ATOM 733 N N . GLY A 1 91 ? 23.637 15.508 -0.250 1.00 89.62 91 GLY A N 1
ATOM 734 C CA . GLY A 1 91 ? 24.917 15.906 0.340 1.00 89.62 91 GLY A CA 1
ATOM 735 C C . GLY A 1 91 ? 25.299 15.002 1.518 1.00 89.62 91 GLY A C 1
ATOM 736 O O . GLY A 1 91 ? 25.321 13.780 1.393 1.00 89.62 91 GLY A O 1
ATOM 737 N N . SER A 1 92 ? 25.594 15.588 2.679 1.00 89.62 92 SER A N 1
ATOM 738 C CA . SER A 1 92 ? 25.876 14.854 3.924 1.00 89.62 92 SER A CA 1
ATOM 739 C C . SER A 1 92 ? 24.634 14.582 4.783 1.00 89.62 92 SER A C 1
ATOM 741 O O . SER A 1 92 ? 24.773 14.077 5.894 1.00 89.62 92 SER A O 1
ATOM 743 N N . THR A 1 93 ? 23.434 14.925 4.302 1.00 91.44 93 THR A N 1
ATOM 744 C CA . THR A 1 93 ? 22.192 14.774 5.070 1.00 91.44 93 THR A CA 1
ATOM 745 C C . THR A 1 93 ? 21.389 13.588 4.560 1.00 91.44 93 THR A C 1
ATOM 747 O O . THR A 1 93 ? 21.057 13.506 3.378 1.00 91.44 93 THR A O 1
ATOM 750 N N . THR A 1 94 ? 21.063 12.684 5.471 1.00 91.38 94 THR A N 1
ATOM 751 C CA . THR A 1 94 ? 20.145 11.567 5.266 1.00 91.38 94 THR A CA 1
ATOM 752 C C . THR A 1 94 ? 18.731 12.012 5.610 1.00 91.38 94 THR A C 1
ATOM 754 O O . THR A 1 94 ? 18.518 12.624 6.655 1.00 91.38 94 THR A O 1
ATOM 757 N N . TYR A 1 95 ? 17.771 11.680 4.753 1.00 91.25 95 TYR A N 1
ATOM 758 C CA . TYR A 1 95 ? 16.348 11.928 4.942 1.00 91.25 95 TYR A CA 1
ATOM 759 C C . TYR A 1 95 ? 15.590 10.608 5.031 1.00 91.25 95 TYR A C 1
ATOM 761 O O . TYR A 1 95 ? 15.852 9.675 4.268 1.00 91.25 95 TYR A O 1
ATOM 769 N N . ASN A 1 96 ? 14.617 10.568 5.935 1.00 91.75 96 ASN A N 1
ATOM 770 C CA . ASN A 1 96 ? 13.707 9.450 6.130 1.00 91.75 96 ASN A CA 1
ATOM 771 C C . ASN A 1 96 ? 12.278 9.951 5.959 1.00 91.75 96 ASN A C 1
ATOM 773 O O . ASN A 1 96 ? 11.890 10.923 6.607 1.00 91.75 96 ASN A O 1
ATOM 777 N N . TYR A 1 97 ? 11.504 9.270 5.120 1.00 92.62 97 TYR A N 1
ATOM 778 C CA . TYR A 1 97 ? 10.083 9.540 4.938 1.00 92.62 97 TYR A CA 1
ATOM 779 C C . TYR A 1 97 ? 9.293 8.259 5.134 1.00 92.62 97 TYR A C 1
ATOM 781 O O . TYR A 1 97 ? 9.576 7.251 4.487 1.00 92.62 97 TYR A O 1
ATOM 789 N N . VAL A 1 98 ? 8.297 8.317 6.010 1.00 93.69 98 VAL A N 1
ATOM 790 C CA . VAL A 1 98 ? 7.309 7.257 6.204 1.00 93.69 98 VAL A CA 1
ATOM 791 C C . VAL A 1 98 ? 5.949 7.830 5.851 1.00 93.69 98 VAL A C 1
ATOM 793 O O . VAL A 1 98 ? 5.551 8.862 6.388 1.00 93.69 98 VAL A O 1
ATOM 796 N N . VAL A 1 99 ? 5.243 7.158 4.952 1.00 93.44 99 VAL A N 1
ATOM 797 C CA . VAL A 1 99 ? 3.878 7.505 4.561 1.00 93.44 99 VAL A CA 1
ATOM 798 C C . VAL A 1 99 ? 3.007 6.299 4.844 1.00 93.44 99 VAL A C 1
ATOM 800 O O . VAL A 1 99 ? 3.317 5.210 4.373 1.00 93.44 99 VAL A O 1
ATOM 803 N N . CYS A 1 100 ? 1.933 6.485 5.601 1.00 91.31 100 CYS A N 1
ATOM 804 C CA . CYS A 1 100 ? 0.931 5.456 5.843 1.00 91.31 100 CYS A CA 1
ATOM 805 C C . CYS A 1 100 ? -0.415 5.938 5.318 1.00 91.31 100 CYS A C 1
ATOM 807 O O . CYS A 1 100 ? -0.880 7.003 5.725 1.00 91.31 100 CYS A O 1
ATOM 809 N N . ASN A 1 101 ? -1.027 5.151 4.440 1.00 89.75 101 ASN A N 1
ATOM 810 C CA . ASN A 1 101 ? -2.390 5.347 3.973 1.00 89.75 101 ASN A CA 1
ATOM 811 C C . ASN A 1 101 ? -3.347 4.479 4.793 1.00 89.75 101 ASN A C 1
ATOM 813 O O . ASN A 1 101 ? -3.011 3.350 5.152 1.00 89.75 101 ASN A O 1
ATOM 817 N N . TYR A 1 102 ? -4.537 5.010 5.056 1.00 84.88 102 TYR A N 1
ATOM 818 C CA . TYR A 1 102 ? -5.540 4.421 5.937 1.00 84.88 102 TYR A CA 1
ATOM 819 C C . TYR A 1 102 ? -6.868 4.280 5.202 1.00 84.88 102 TYR A C 1
ATOM 821 O O . TYR A 1 102 ? -7.396 5.263 4.679 1.00 84.88 102 TYR A O 1
ATOM 829 N N . GLY A 1 103 ? -7.394 3.062 5.154 1.00 82.19 103 GLY A N 1
ATOM 830 C CA . GLY A 1 103 ? -8.599 2.711 4.419 1.00 82.19 103 GLY A CA 1
ATOM 831 C C . GLY A 1 103 ? -9.650 2.065 5.321 1.00 82.19 103 GLY A C 1
ATOM 832 O O . GLY A 1 103 ? -9.322 1.163 6.096 1.00 82.19 103 GLY A O 1
ATOM 833 N N . PRO A 1 104 ? -10.920 2.479 5.225 1.00 84.25 104 PRO A N 1
ATOM 834 C CA . PRO A 1 104 ? -11.408 3.786 4.788 1.00 84.25 104 PRO A CA 1
ATOM 835 C C . PRO A 1 104 ? -10.754 4.956 5.537 1.00 84.25 104 PRO A C 1
ATOM 837 O O . PRO A 1 104 ? -10.284 4.796 6.667 1.00 84.25 104 PRO A O 1
ATOM 840 N N . ALA A 1 105 ? -10.755 6.139 4.918 1.00 88.31 105 ALA A N 1
ATOM 841 C CA . ALA A 1 105 ? -10.269 7.369 5.535 1.00 88.31 105 ALA A CA 1
ATOM 842 C C . ALA A 1 105 ? -10.989 7.659 6.855 1.00 88.31 105 ALA A C 1
ATOM 844 O O . ALA A 1 105 ? -12.196 7.450 6.988 1.00 88.31 105 ALA A O 1
ATOM 845 N N . GLY A 1 106 ? -10.235 8.168 7.823 1.00 89.75 106 GLY A N 1
ATOM 846 C CA . GLY A 1 106 ? -10.786 8.721 9.047 1.00 89.75 106 GLY A CA 1
ATOM 847 C C . GLY A 1 106 ? -10.915 10.234 8.975 1.00 89.75 106 GLY A C 1
ATOM 848 O O . GLY A 1 106 ? -10.959 10.834 7.901 1.00 89.75 106 GLY A O 1
ATOM 849 N N . ASN A 1 107 ? -10.919 10.868 10.146 1.00 92.12 107 ASN A N 1
ATOM 850 C CA . ASN A 1 107 ? -10.789 12.317 10.277 1.00 92.12 107 ASN A CA 1
ATOM 851 C C . ASN A 1 107 ? -11.879 13.114 9.529 1.00 92.12 107 ASN A C 1
ATOM 853 O O . ASN A 1 107 ? -11.664 14.245 9.082 1.00 92.12 107 ASN A O 1
ATOM 857 N N . TYR A 1 108 ? -13.084 12.552 9.423 1.00 89.81 108 TYR A N 1
ATOM 858 C CA . TYR A 1 108 ? -14.229 13.273 8.884 1.00 89.81 108 TYR A CA 1
ATOM 859 C C . TYR A 1 108 ? -14.738 14.285 9.908 1.00 89.81 108 TYR A C 1
ATOM 861 O O . TYR A 1 108 ? -15.152 13.931 11.013 1.00 89.81 108 TYR A O 1
ATOM 869 N N . VAL A 1 109 ? -14.712 15.566 9.537 1.00 90.06 109 VAL A N 1
ATOM 870 C CA . VAL A 1 109 ? -15.148 16.664 10.409 1.00 90.06 109 VAL A CA 1
ATOM 871 C C . VAL A 1 109 ? -16.575 16.423 10.897 1.00 90.06 109 VAL A C 1
ATOM 873 O O . VAL A 1 109 ? -17.490 16.198 10.109 1.00 90.06 109 VAL A O 1
ATOM 876 N N . GLY A 1 110 ? -16.762 16.504 12.213 1.00 89.06 110 GLY A N 1
ATOM 877 C CA . GLY A 1 110 ? -18.051 16.303 12.866 1.00 89.06 110 GLY A CA 1
ATOM 878 C C . GLY A 1 110 ? -18.424 14.845 13.143 1.00 89.06 110 GLY A C 1
ATOM 879 O O . GLY A 1 110 ? -19.421 14.636 13.827 1.00 89.06 110 GLY A O 1
ATOM 880 N N . GLN A 1 111 ? -17.651 13.863 12.668 1.00 90.06 111 GLN A N 1
ATOM 881 C CA . GLN A 1 111 ? -17.852 12.454 13.015 1.00 90.06 111 GLN A CA 1
ATOM 882 C C . GLN A 1 111 ? -17.127 12.081 14.313 1.00 90.06 111 GLN A C 1
ATOM 884 O O . GLN A 1 111 ? -16.185 12.758 14.733 1.00 90.06 111 GLN A O 1
ATOM 889 N N . GLU A 1 112 ? -17.585 11.007 14.952 1.00 88.44 112 GLU A N 1
ATOM 890 C CA . GLU A 1 112 ? -16.901 10.400 16.093 1.00 88.44 112 GLU A CA 1
ATOM 891 C C . GLU A 1 112 ? -15.698 9.567 15.626 1.00 88.44 112 GLU A C 1
ATOM 893 O O . GLU A 1 112 ? -15.755 8.926 14.579 1.00 88.44 112 GLU A O 1
ATOM 898 N N . LEU A 1 113 ? -14.615 9.562 16.407 1.00 88.50 113 LEU A N 1
ATOM 899 C CA . LEU A 1 113 ? -13.437 8.721 16.146 1.00 88.50 113 LEU A CA 1
ATOM 900 C C . LEU A 1 113 ? -13.794 7.246 16.313 1.00 88.50 113 LEU A C 1
ATOM 902 O O . LEU A 1 113 ? -13.387 6.399 15.526 1.00 88.50 113 LEU A O 1
ATOM 906 N N . TYR A 1 114 ? -14.534 6.964 17.380 1.00 86.06 114 TYR A N 1
ATOM 907 C CA . TYR A 1 114 ? -15.058 5.665 17.757 1.00 86.06 114 TYR A CA 1
ATOM 908 C C . TYR A 1 114 ? -16.241 5.878 18.707 1.00 86.06 114 TYR A C 1
ATOM 910 O O . TYR A 1 114 ? -16.279 6.854 19.460 1.00 86.06 114 TYR A O 1
ATOM 918 N N . LYS A 1 115 ? -17.205 4.957 18.692 1.00 84.19 115 LYS A N 1
ATOM 919 C CA . LYS A 1 115 ? -18.363 4.985 19.604 1.00 84.19 115 LYS A CA 1
ATOM 920 C C . LYS A 1 115 ? -17.925 4.797 21.039 1.00 84.19 115 LYS A C 1
ATOM 922 O O . LYS A 1 115 ? -16.961 4.073 21.225 1.00 84.19 115 LYS A O 1
ATOM 927 N N . THR A 1 116 ? -18.665 5.357 22.014 1.00 84.25 116 THR A N 1
ATOM 928 C CA . THR A 1 116 ? -18.459 5.189 23.474 1.00 84.25 116 THR A CA 1
ATOM 929 C C . THR A 1 116 ? -19.174 3.996 24.132 1.00 84.25 116 THR A C 1
ATOM 931 O O . THR A 1 116 ? -20.363 3.811 23.896 1.00 84.25 116 THR A O 1
ATOM 934 N N . GLY A 1 117 ? -18.486 3.154 24.935 1.00 84.44 117 GLY A N 1
ATOM 935 C CA . GLY A 1 117 ? -19.070 1.925 25.509 1.00 84.44 117 GLY A CA 1
ATOM 936 C C . GLY A 1 117 ? -18.089 0.862 26.041 1.00 84.44 117 GLY A C 1
ATOM 937 O O . GLY A 1 117 ? -16.892 1.098 26.157 1.00 84.44 117 GLY A O 1
ATOM 938 N N . GLU A 1 118 ? -18.619 -0.317 26.385 1.00 86.00 118 GLU A N 1
ATOM 939 C CA . GLU A 1 118 ? -17.821 -1.493 26.765 1.00 86.00 118 GLU A CA 1
ATOM 940 C C . GLU A 1 118 ? -17.111 -2.078 25.533 1.00 86.00 118 GLU A C 1
ATOM 942 O O . GLU A 1 118 ? -17.694 -2.154 24.445 1.00 86.00 118 GLU A O 1
ATOM 947 N N . ALA A 1 119 ? -15.858 -2.500 25.711 1.00 84.38 119 ALA A N 1
ATOM 948 C CA . ALA A 1 119 ? -15.043 -3.133 24.678 1.00 84.38 119 ALA A CA 1
ATOM 949 C C . ALA A 1 119 ? -15.794 -4.284 23.987 1.00 84.38 119 ALA A C 1
ATOM 951 O O . ALA A 1 119 ? -16.425 -5.110 24.642 1.00 84.38 119 ALA A O 1
ATOM 952 N N . CYS A 1 120 ? -15.733 -4.335 22.655 1.00 83.62 120 CYS A N 1
ATOM 953 C CA . CYS A 1 120 ? -16.396 -5.347 21.822 1.00 83.62 120 CYS A CA 1
ATOM 954 C C . CYS A 1 120 ? -17.937 -5.450 21.927 1.00 83.62 120 CYS A C 1
ATOM 956 O O . CYS A 1 120 ? -18.535 -6.285 21.249 1.00 83.62 120 CYS A O 1
ATOM 958 N N . SER A 1 121 ? -18.615 -4.597 22.706 1.00 85.31 121 SER A N 1
ATOM 959 C CA . SER A 1 121 ? -20.080 -4.657 22.877 1.00 85.31 121 SER A CA 1
ATOM 960 C C . SER A 1 121 ? -20.878 -4.363 21.599 1.00 85.31 121 SER A C 1
ATOM 962 O O . SER A 1 121 ? -22.070 -4.659 21.534 1.00 85.31 121 SER A O 1
ATOM 964 N N . GLN A 1 122 ? -20.232 -3.782 20.582 1.00 84.56 122 GLN A N 1
ATOM 965 C CA . GLN A 1 122 ? -20.857 -3.361 19.326 1.00 84.56 122 GLN A CA 1
ATOM 966 C C . GLN A 1 122 ? -20.118 -3.859 18.072 1.00 84.56 122 GLN A C 1
ATOM 968 O O . GLN A 1 122 ? -20.222 -3.220 17.033 1.00 84.56 122 GLN A O 1
ATOM 973 N N . CYS A 1 123 ? -19.435 -5.010 18.125 1.00 80.94 123 CYS A N 1
ATOM 974 C CA . CYS A 1 123 ? -18.750 -5.584 16.951 1.00 80.94 123 CYS A CA 1
ATOM 975 C C . CYS A 1 123 ? -19.678 -5.987 15.785 1.00 80.94 123 CYS A C 1
ATOM 977 O O . CYS A 1 123 ? -19.200 -6.345 14.712 1.00 80.94 123 CYS A O 1
ATOM 979 N N . GLY A 1 124 ? -21.001 -5.957 15.973 1.00 81.44 124 GLY A N 1
ATOM 980 C CA . GLY A 1 124 ? -21.960 -6.356 14.946 1.00 81.44 124 GLY A CA 1
ATOM 981 C C . GLY A 1 124 ? -21.813 -7.835 14.582 1.00 81.44 124 GLY A C 1
ATOM 982 O O . GLY A 1 124 ? -21.977 -8.703 15.436 1.00 81.44 124 GLY A O 1
ATOM 983 N N . THR A 1 125 ? -21.530 -8.102 13.309 1.00 79.12 125 THR A N 1
ATOM 984 C CA . THR A 1 125 ? -21.254 -9.426 12.719 1.00 79.12 125 THR A CA 1
ATOM 985 C C . THR A 1 125 ? -19.819 -9.909 12.953 1.00 79.12 125 THR A C 1
ATOM 987 O O . THR A 1 125 ? -19.539 -11.096 12.781 1.00 79.12 125 THR A O 1
ATOM 990 N N . MET A 1 126 ? -18.913 -9.016 13.362 1.00 83.44 126 MET A N 1
ATOM 991 C CA . MET A 1 126 ? -17.525 -9.341 13.686 1.00 83.44 126 MET A CA 1
ATOM 992 C C . MET A 1 126 ? -17.406 -9.953 15.086 1.00 83.44 126 MET A C 1
ATOM 994 O O . MET A 1 126 ? -18.307 -9.855 15.922 1.00 83.44 126 MET A O 1
ATOM 998 N N . VAL A 1 127 ? -16.255 -10.561 15.371 1.00 85.38 127 VAL A N 1
ATOM 999 C CA . VAL A 1 127 ? -15.974 -11.190 16.670 1.00 85.38 127 VAL A CA 1
ATOM 1000 C C . VAL A 1 127 ? -14.968 -10.371 17.465 1.00 85.38 127 VAL A C 1
ATOM 1002 O O . VAL A 1 127 ? -14.092 -9.742 16.888 1.00 85.38 127 VAL A O 1
ATOM 1005 N N . CYS A 1 128 ? -15.051 -10.388 18.794 1.00 85.75 128 CYS A N 1
ATOM 1006 C CA . CYS A 1 128 ? -14.005 -9.783 19.618 1.00 85.75 128 CYS A CA 1
ATOM 1007 C C . CYS A 1 128 ? -12.684 -10.538 19.416 1.00 85.75 128 CYS A C 1
ATOM 1009 O O . CYS A 1 128 ? -12.657 -11.774 19.437 1.00 85.75 128 CYS A O 1
ATOM 1011 N N . ASP A 1 129 ? -11.599 -9.804 19.207 1.00 83.44 129 ASP A N 1
ATOM 1012 C CA . ASP A 1 129 ? -10.282 -10.378 18.991 1.00 83.44 129 ASP A CA 1
ATOM 1013 C C . ASP A 1 129 ? -9.711 -10.945 20.303 1.00 83.44 129 ASP A C 1
ATOM 1015 O O . ASP A 1 129 ? -9.758 -10.319 21.364 1.00 83.44 129 ASP A O 1
ATOM 1019 N N . THR A 1 130 ? -9.182 -12.168 20.242 1.00 86.50 130 THR A N 1
ATOM 1020 C CA . THR A 1 130 ? -8.607 -12.859 21.406 1.00 86.50 130 THR A CA 1
ATOM 1021 C C . THR A 1 130 ? -7.155 -12.473 21.681 1.00 86.50 130 THR A C 1
ATOM 1023 O O . THR A 1 130 ? -6.670 -12.661 22.794 1.00 86.50 130 THR A O 1
ATOM 1026 N N . THR A 1 131 ? -6.452 -11.982 20.665 1.00 85.62 131 THR A N 1
ATOM 1027 C CA . THR A 1 131 ? -5.054 -11.538 20.705 1.00 85.62 131 THR A CA 1
ATOM 1028 C C . THR A 1 131 ? -4.962 -10.066 21.094 1.00 85.62 131 THR A C 1
ATOM 1030 O O . THR A 1 131 ? -4.082 -9.688 21.867 1.00 85.62 131 THR A O 1
ATOM 1033 N N . TYR A 1 132 ? -5.896 -9.251 20.601 1.00 82.50 132 TYR A N 1
ATOM 1034 C CA . TYR A 1 132 ? -6.001 -7.818 20.851 1.00 82.50 132 TYR A CA 1
ATOM 1035 C C . TYR A 1 132 ? -7.345 -7.486 21.516 1.00 82.50 132 TYR A C 1
ATOM 1037 O O . TYR A 1 132 ? -8.274 -7.022 20.849 1.00 82.50 132 TYR A O 1
ATOM 1045 N N . PRO A 1 133 ? -7.472 -7.710 22.839 1.00 80.81 133 PRO A N 1
ATOM 1046 C CA . PRO A 1 133 ? -8.706 -7.422 23.558 1.00 80.81 133 PRO A CA 1
ATOM 1047 C C . PRO A 1 133 ? -9.160 -5.975 23.339 1.00 80.81 133 PRO A C 1
ATOM 1049 O O . PRO A 1 133 ? -8.369 -5.045 23.495 1.00 80.81 133 PRO A O 1
ATOM 1052 N N . GLY A 1 134 ? -10.436 -5.792 22.996 1.00 82.19 134 GLY A N 1
ATOM 1053 C CA . GLY A 1 134 ? -11.018 -4.480 22.683 1.00 82.19 134 GLY A CA 1
ATOM 1054 C C . GLY A 1 134 ? -11.108 -4.155 21.194 1.00 82.19 134 GLY A C 1
ATOM 1055 O O . GLY A 1 134 ? -11.833 -3.233 20.829 1.00 82.19 134 GLY A O 1
ATOM 1056 N N . LEU A 1 135 ? -10.470 -4.945 20.327 1.00 85.25 135 LEU A N 1
ATOM 1057 C CA . LEU A 1 135 ? -10.670 -4.855 18.884 1.00 85.25 135 LEU A CA 1
ATOM 1058 C C . LEU A 1 135 ? -11.700 -5.880 18.408 1.00 85.25 135 LEU A C 1
ATOM 1060 O O . LEU A 1 135 ? -11.795 -6.985 18.943 1.00 85.25 135 LEU A O 1
ATOM 1064 N N . CYS A 1 136 ? -12.465 -5.519 17.382 1.00 84.06 136 CYS A N 1
ATOM 1065 C CA . CYS A 1 136 ? -13.258 -6.480 16.629 1.00 84.06 136 CYS A CA 1
ATOM 1066 C C . CYS A 1 136 ? -12.445 -6.972 15.434 1.00 84.06 136 CYS A C 1
ATOM 1068 O O . CYS A 1 136 ? -11.742 -6.214 14.770 1.00 84.06 136 CYS A O 1
ATOM 1070 N N . ARG A 1 13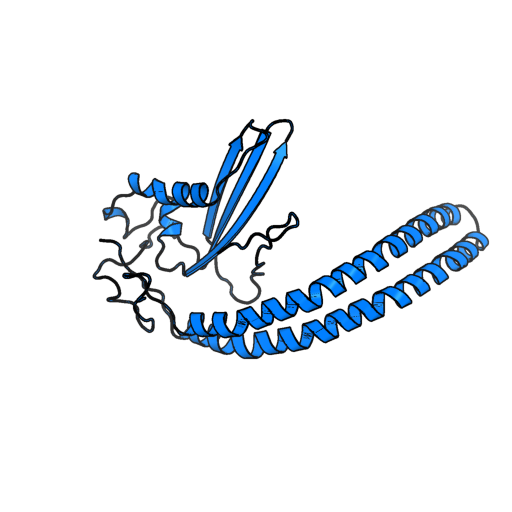7 ? -12.563 -8.260 15.165 1.00 83.06 137 ARG A N 1
ATOM 1071 C CA . ARG A 1 137 ? -11.912 -8.954 14.072 1.00 83.06 137 ARG A CA 1
ATOM 1072 C C . ARG A 1 137 ? -12.974 -9.488 13.137 1.00 83.06 137 ARG A C 1
ATOM 1074 O O . ARG A 1 137 ? -13.909 -10.167 13.570 1.00 83.06 137 ARG A O 1
ATOM 1081 N N . ASP A 1 138 ? -12.795 -9.210 11.858 1.00 82.69 138 ASP A N 1
ATOM 1082 C CA . ASP A 1 138 ? -13.662 -9.743 10.827 1.00 82.69 138 ASP A CA 1
ATOM 1083 C C . ASP A 1 138 ? -13.178 -11.126 10.359 1.00 82.69 138 ASP A C 1
ATOM 1085 O O . ASP A 1 138 ? -12.105 -11.228 9.758 1.00 82.69 138 ASP A O 1
ATOM 1089 N N . PRO A 1 139 ? -13.944 -12.204 10.605 1.00 80.50 139 PRO A N 1
ATOM 1090 C CA . PRO A 1 139 ? -13.574 -13.533 10.139 1.00 80.50 139 PRO A CA 1
ATOM 1091 C C . PRO A 1 139 ? -13.569 -13.659 8.609 1.00 80.50 139 PRO A C 1
ATOM 1093 O O . PRO A 1 139 ? -12.858 -14.521 8.098 1.00 80.50 139 PRO A O 1
ATOM 1096 N N . LEU A 1 140 ? -14.335 -12.843 7.872 1.00 80.69 140 LEU A N 1
ATOM 1097 C CA . LEU A 1 140 ? -14.349 -12.896 6.405 1.00 80.69 140 LEU A CA 1
ATOM 1098 C C . LEU A 1 140 ? -13.050 -12.348 5.820 1.00 80.69 140 LEU A C 1
ATOM 1100 O O . LEU A 1 140 ? -12.445 -12.992 4.965 1.00 80.69 140 LEU A O 1
ATOM 1104 N N . LEU A 1 141 ? -12.587 -11.206 6.328 1.00 77.06 141 LEU A N 1
ATOM 1105 C CA . LEU A 1 141 ? -11.321 -10.617 5.909 1.00 77.06 141 LEU A CA 1
ATOM 1106 C C . LEU A 1 141 ? -10.118 -11.511 6.274 1.00 77.06 141 LEU A C 1
ATOM 1108 O O . LEU A 1 141 ? -9.191 -11.647 5.485 1.00 77.06 141 LEU A O 1
ATOM 1112 N N . GLU A 1 142 ? -10.157 -12.191 7.423 1.00 78.56 142 GLU A N 1
ATOM 1113 C CA . GLU A 1 142 ? -9.160 -13.210 7.798 1.00 78.56 142 GLU A CA 1
ATOM 1114 C C . GLU A 1 142 ? -9.118 -14.390 6.820 1.00 78.56 142 GLU A C 1
ATOM 1116 O O . GLU A 1 142 ? -8.040 -14.841 6.436 1.00 78.56 142 GLU A O 1
ATOM 1121 N N . LEU A 1 143 ? -10.285 -14.901 6.409 1.00 81.62 143 LEU A N 1
ATOM 1122 C CA . LEU A 1 143 ? -10.359 -15.965 5.405 1.00 81.62 143 LEU A CA 1
ATOM 1123 C C . LEU A 1 143 ? -9.808 -15.493 4.062 1.00 81.62 143 LEU A C 1
ATOM 1125 O O . LEU A 1 143 ? -9.046 -16.231 3.444 1.00 81.62 143 LEU A O 1
ATOM 1129 N N . HIS A 1 144 ? -10.160 -14.271 3.655 1.00 79.12 144 HIS A N 1
ATOM 1130 C CA . HIS A 1 144 ? -9.662 -13.662 2.428 1.00 79.12 144 HIS A CA 1
ATOM 1131 C C . HIS A 1 144 ? -8.133 -13.639 2.418 1.00 79.12 144 HIS A C 1
ATOM 1133 O O . HIS A 1 144 ? -7.549 -14.325 1.585 1.00 79.12 144 HIS A O 1
ATOM 1139 N N . TRP A 1 145 ? -7.489 -12.973 3.385 1.00 74.94 145 TRP A N 1
ATOM 1140 C CA . TRP A 1 145 ? -6.023 -12.876 3.429 1.00 74.94 145 TRP A CA 1
ATOM 1141 C C . TRP A 1 145 ? -5.341 -14.239 3.508 1.00 74.94 145 TRP A C 1
ATOM 1143 O O . TRP A 1 145 ? -4.392 -14.509 2.773 1.00 74.94 145 TRP A O 1
ATOM 1153 N N . ARG A 1 146 ? -5.850 -15.137 4.361 1.00 83.06 146 ARG A N 1
ATOM 1154 C CA . ARG A 1 146 ? -5.283 -16.482 4.527 1.00 83.06 146 ARG A CA 1
ATOM 1155 C C . ARG A 1 146 ? -5.222 -17.249 3.205 1.00 83.06 146 ARG A C 1
ATOM 1157 O O . ARG A 1 146 ? -4.261 -17.987 2.985 1.00 83.06 146 ARG A O 1
ATOM 1164 N N . ASP A 1 147 ? -6.245 -17.107 2.369 1.00 82.75 147 ASP A N 1
ATOM 1165 C CA . ASP A 1 147 ? -6.371 -17.863 1.124 1.00 82.75 147 ASP A CA 1
ATOM 1166 C C . ASP A 1 147 ? -5.743 -17.110 -0.066 1.00 82.75 147 ASP A C 1
ATOM 1168 O O . ASP A 1 147 ? -5.191 -17.739 -0.971 1.00 82.75 147 ASP A O 1
ATOM 1172 N N . SER A 1 148 ? -5.752 -15.774 -0.048 1.00 79.50 148 SER A N 1
ATOM 1173 C CA . SER A 1 148 ? -5.294 -14.931 -1.151 1.00 79.50 148 SER A CA 1
ATOM 1174 C C . SER A 1 148 ? -3.800 -14.597 -1.115 1.00 79.50 148 SER A C 1
ATOM 1176 O O . SER A 1 148 ? -3.164 -14.538 -2.170 1.00 79.50 148 SER A O 1
ATOM 1178 N N . ASP A 1 149 ? -3.213 -14.418 0.074 1.00 81.75 149 ASP A N 1
ATOM 1179 C CA . ASP A 1 149 ? -1.798 -14.047 0.223 1.00 81.75 149 ASP A CA 1
ATOM 1180 C C . ASP A 1 149 ? -0.849 -15.076 -0.410 1.00 81.75 149 ASP A C 1
ATOM 1182 O O . ASP A 1 149 ? 0.033 -14.677 -1.177 1.00 81.75 149 ASP A O 1
ATOM 1186 N N . PRO A 1 150 ? -1.027 -16.399 -0.203 1.00 86.12 150 PRO A N 1
ATOM 1187 C CA . PRO A 1 150 ? -0.149 -17.387 -0.822 1.00 86.12 150 PRO A CA 1
ATOM 1188 C C . PRO A 1 150 ? -0.221 -17.386 -2.355 1.00 86.12 150 PRO A C 1
ATOM 1190 O O . PRO A 1 150 ? 0.769 -17.717 -3.010 1.00 86.12 150 PRO A O 1
ATOM 1193 N N . LEU A 1 151 ? -1.374 -17.027 -2.937 1.00 82.56 151 LEU A N 1
ATOM 1194 C CA . LEU A 1 151 ? -1.552 -16.933 -4.389 1.00 82.56 151 LEU A CA 1
ATOM 1195 C C . LEU A 1 151 ? -0.809 -15.723 -4.959 1.00 82.56 151 LEU A C 1
ATOM 1197 O O . LEU A 1 151 ? -0.116 -15.869 -5.966 1.00 82.56 151 LEU A O 1
ATOM 1201 N N . LEU A 1 152 ? -0.882 -14.565 -4.295 1.00 80.94 152 LEU A N 1
ATOM 1202 C CA . LEU A 1 152 ? -0.095 -13.386 -4.670 1.00 80.94 152 LEU A CA 1
ATOM 1203 C C . LEU A 1 152 ? 1.402 -13.634 -4.509 1.00 80.94 152 LEU A C 1
ATOM 1205 O O . LEU A 1 152 ? 2.178 -13.306 -5.405 1.00 80.94 152 LEU A O 1
ATOM 1209 N N . GLU A 1 153 ? 1.825 -14.239 -3.398 1.00 83.75 153 GLU A N 1
ATOM 1210 C CA . GLU A 1 153 ? 3.229 -14.600 -3.193 1.00 83.75 153 GLU A CA 1
ATOM 1211 C C . GLU A 1 153 ? 3.738 -15.518 -4.305 1.00 83.75 153 GLU A C 1
ATOM 1213 O O . GLU A 1 153 ? 4.842 -15.320 -4.813 1.00 83.75 153 GLU A O 1
ATOM 1218 N N . LEU A 1 154 ? 2.933 -16.509 -4.695 1.00 85.50 154 LEU A N 1
ATOM 1219 C CA . LEU A 1 154 ? 3.250 -17.429 -5.778 1.00 85.50 154 LEU A CA 1
ATOM 1220 C C . LEU A 1 154 ? 3.323 -16.714 -7.132 1.00 85.50 154 LEU A C 1
ATOM 1222 O O . LEU A 1 154 ? 4.296 -16.916 -7.855 1.00 85.50 154 LEU A O 1
ATOM 1226 N N . HIS A 1 155 ? 2.336 -15.862 -7.435 1.00 83.38 155 HIS A N 1
ATOM 1227 C CA . HIS A 1 155 ? 2.291 -15.044 -8.647 1.00 83.38 155 HIS A CA 1
ATOM 1228 C C . HIS A 1 155 ? 3.581 -14.253 -8.796 1.00 83.38 155 HIS A C 1
ATOM 1230 O O . HIS A 1 155 ? 4.335 -14.487 -9.732 1.00 83.38 155 HIS A O 1
ATOM 1236 N N . TRP A 1 156 ? 3.887 -13.415 -7.812 1.00 81.75 156 TRP A N 1
ATOM 1237 C CA . TRP A 1 156 ? 5.066 -12.568 -7.825 1.00 81.75 156 TRP A CA 1
ATOM 1238 C C . TRP A 1 156 ? 6.377 -13.352 -7.884 1.00 81.75 156 TRP A C 1
ATOM 1240 O O . TRP A 1 156 ? 7.274 -13.021 -8.652 1.00 81.75 156 TRP A O 1
ATOM 1250 N N . ARG A 1 157 ? 6.505 -14.417 -7.085 1.00 89.69 157 ARG A N 1
ATOM 1251 C CA . ARG A 1 157 ? 7.728 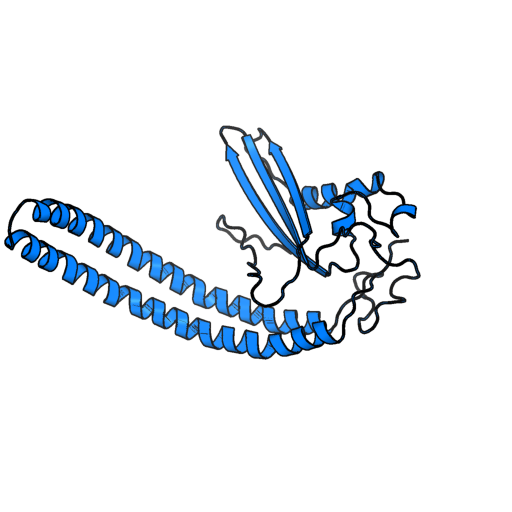-15.228 -7.045 1.00 89.69 157 ARG A CA 1
ATOM 1252 C C . ARG A 1 157 ? 8.062 -15.831 -8.409 1.00 89.69 157 ARG A C 1
ATOM 1254 O O . ARG A 1 157 ? 9.245 -15.947 -8.733 1.00 89.69 157 ARG A O 1
ATOM 1261 N N . ASP A 1 158 ? 7.046 -16.236 -9.165 1.00 87.00 158 ASP A N 1
ATOM 1262 C CA . ASP A 1 158 ? 7.231 -16.964 -10.416 1.00 87.00 158 ASP A CA 1
ATOM 1263 C C . ASP A 1 158 ? 7.158 -16.036 -11.652 1.00 87.00 158 ASP A C 1
ATOM 1265 O O . ASP A 1 158 ? 7.817 -16.325 -12.652 1.00 87.00 158 ASP A O 1
ATOM 1269 N N . SER A 1 159 ? 6.434 -14.908 -11.589 1.00 84.94 159 SER A N 1
ATOM 1270 C CA . SER A 1 159 ? 6.298 -13.942 -12.692 1.00 84.94 159 SER A CA 1
ATOM 1271 C C . SER A 1 159 ? 7.393 -12.867 -12.716 1.00 84.94 159 SER A C 1
ATOM 1273 O O . SER A 1 159 ? 7.908 -12.561 -13.797 1.00 84.94 159 SER A O 1
ATOM 1275 N N . ASP A 1 160 ? 7.814 -12.341 -11.556 1.00 88.31 160 ASP A N 1
ATOM 1276 C CA . ASP A 1 160 ? 8.782 -11.234 -11.473 1.00 88.31 160 ASP A CA 1
ATOM 1277 C C . ASP A 1 160 ? 10.117 -11.569 -12.166 1.00 88.31 160 ASP A C 1
ATOM 1279 O O . ASP A 1 160 ? 10.576 -10.773 -12.990 1.00 88.31 160 ASP A O 1
ATOM 1283 N N . PRO A 1 161 ? 10.738 -12.751 -11.950 1.00 91.19 161 PRO A N 1
ATOM 1284 C CA . PRO A 1 161 ? 12.009 -13.075 -12.599 1.00 91.19 161 PRO A CA 1
ATOM 1285 C C . PRO A 1 161 ? 11.902 -13.182 -14.125 1.00 91.19 161 PRO A C 1
ATOM 1287 O O . PRO A 1 161 ? 12.880 -12.933 -14.830 1.00 91.19 161 PRO A O 1
ATOM 1290 N N . LEU A 1 162 ? 10.731 -13.568 -14.646 1.00 88.31 162 LEU A N 1
ATOM 1291 C CA . LEU A 1 162 ? 10.483 -13.657 -16.087 1.00 88.31 162 LEU A CA 1
ATOM 1292 C C . LEU A 1 162 ? 10.386 -12.265 -16.705 1.00 88.31 162 LEU A C 1
ATOM 1294 O O . LEU A 1 162 ? 10.973 -12.024 -17.759 1.00 88.31 162 LEU A O 1
ATOM 1298 N N . LEU A 1 163 ? 9.705 -11.345 -16.021 1.00 87.19 163 LEU A N 1
ATOM 1299 C CA . LEU A 1 163 ? 9.594 -9.956 -16.448 1.00 87.19 163 LEU A CA 1
ATOM 1300 C C . LEU A 1 163 ? 10.942 -9.223 -16.350 1.00 87.19 163 LEU A C 1
ATOM 1302 O O . LEU A 1 163 ? 11.321 -8.504 -17.273 1.00 87.19 163 LEU A O 1
ATOM 1306 N N . GLU A 1 164 ? 11.712 -9.450 -15.283 1.00 90.25 164 GLU A N 1
ATOM 1307 C CA . GLU A 1 164 ? 13.082 -8.936 -15.162 1.00 90.25 164 GLU A CA 1
ATOM 1308 C C . GLU A 1 164 ? 13.985 -9.457 -16.286 1.00 90.25 164 GLU A C 1
ATOM 1310 O O . GLU A 1 164 ? 14.757 -8.697 -16.876 1.00 90.25 164 GLU A O 1
ATOM 1315 N N . LEU A 1 165 ? 13.893 -10.753 -16.605 1.00 88.62 165 LEU A N 1
ATOM 1316 C CA . LEU A 1 165 ? 14.672 -11.347 -17.686 1.00 88.62 165 LEU A CA 1
ATOM 1317 C C . LEU A 1 165 ? 14.254 -10.795 -19.052 1.00 88.62 165 LEU A C 1
ATOM 1319 O O . LEU A 1 165 ? 15.133 -10.530 -19.871 1.00 88.62 165 LEU A O 1
ATOM 1323 N N . HIS A 1 166 ? 12.952 -10.592 -19.273 1.00 88.50 166 HIS A N 1
ATOM 1324 C CA . HIS A 1 166 ? 12.425 -9.932 -20.464 1.00 88.50 166 HIS A CA 1
ATOM 1325 C C . HIS A 1 166 ? 13.089 -8.564 -20.652 1.00 88.50 166 HIS A C 1
ATOM 1327 O O . HIS A 1 166 ? 13.766 -8.375 -21.660 1.00 88.50 166 HIS A O 1
ATOM 1333 N N . TRP A 1 167 ? 13.012 -7.674 -19.653 1.00 87.75 167 TRP A N 1
ATOM 1334 C CA . TRP A 1 167 ? 13.617 -6.336 -19.737 1.00 87.75 167 TRP A CA 1
ATOM 1335 C C . TRP A 1 167 ? 15.133 -6.384 -19.937 1.00 87.75 167 TRP A C 1
ATOM 1337 O O . TRP A 1 167 ? 15.695 -5.687 -20.780 1.00 87.75 167 TRP A O 1
ATOM 1347 N N . ARG A 1 168 ? 15.815 -7.297 -19.238 1.00 92.94 168 ARG A N 1
ATOM 1348 C CA . ARG A 1 168 ? 17.264 -7.489 -19.371 1.00 92.94 168 ARG A CA 1
ATOM 1349 C C . ARG A 1 168 ? 17.701 -7.882 -20.788 1.00 92.94 168 ARG A C 1
ATOM 1351 O O . ARG A 1 168 ? 18.837 -7.589 -21.163 1.00 92.94 168 ARG A O 1
ATOM 1358 N N . VAL A 1 169 ? 16.852 -8.578 -21.541 1.00 89.12 169 VAL A N 1
ATOM 1359 C CA . VAL A 1 169 ? 17.117 -8.992 -22.928 1.00 89.12 169 VAL A CA 1
ATOM 1360 C C . VAL A 1 169 ? 16.645 -7.928 -23.919 1.00 89.12 169 VAL A C 1
ATOM 1362 O O . VAL A 1 169 ? 17.369 -7.614 -24.863 1.00 89.12 169 VAL A O 1
ATOM 1365 N N . SER A 1 170 ? 15.463 -7.355 -23.696 1.00 88.88 170 SER A N 1
ATOM 1366 C CA . SER A 1 170 ? 14.822 -6.409 -24.606 1.00 88.88 170 SER A CA 1
ATOM 1367 C C . SER A 1 170 ? 15.529 -5.054 -24.639 1.00 88.88 170 SER A C 1
ATOM 1369 O O . SER A 1 170 ? 15.709 -4.490 -25.719 1.00 88.88 170 SER A O 1
ATOM 1371 N N . ASP A 1 171 ? 15.970 -4.544 -23.485 1.00 92.75 171 ASP A N 1
ATOM 1372 C CA . ASP A 1 171 ? 16.467 -3.169 -23.367 1.00 92.75 171 ASP A CA 1
ATOM 1373 C C . ASP A 1 171 ? 17.759 -2.934 -24.162 1.00 92.75 171 ASP A C 1
ATOM 1375 O O . ASP A 1 171 ? 17.790 -1.996 -24.961 1.00 92.75 171 ASP A O 1
ATOM 1379 N N . PRO A 1 172 ? 18.805 -3.783 -24.061 1.00 92.44 172 PRO A N 1
ATOM 1380 C CA . PRO A 1 172 ? 20.029 -3.574 -24.834 1.00 92.44 172 PRO A CA 1
ATOM 1381 C C . PRO A 1 172 ? 19.811 -3.703 -26.347 1.00 92.44 172 PRO A C 1
ATOM 1383 O O . PRO A 1 172 ? 20.489 -3.036 -27.130 1.00 92.44 172 PRO A O 1
ATOM 1386 N N . LEU A 1 173 ? 18.880 -4.568 -26.769 1.00 87.88 173 LEU A N 1
ATOM 1387 C CA . LEU A 1 173 ? 18.537 -4.757 -28.180 1.00 87.88 173 LEU A CA 1
ATOM 1388 C C . LEU A 1 173 ? 17.803 -3.535 -28.734 1.00 87.88 173 LEU A C 1
ATOM 1390 O O . LEU A 1 173 ? 18.142 -3.060 -29.819 1.00 87.88 173 LEU A O 1
ATOM 1394 N N . LEU A 1 174 ? 16.856 -2.992 -27.968 1.00 88.38 174 LEU A N 1
ATOM 1395 C CA . LEU A 1 174 ? 16.117 -1.792 -28.340 1.00 88.38 174 LEU A CA 1
ATOM 1396 C C . LEU A 1 174 ? 17.021 -0.549 -28.338 1.00 88.38 174 LEU A C 1
ATOM 1398 O O . LEU A 1 174 ? 16.950 0.265 -29.258 1.00 88.38 174 LEU A O 1
ATOM 1402 N N . GLU A 1 175 ? 17.921 -0.425 -27.359 1.00 91.44 175 GLU A N 1
ATOM 1403 C CA . GLU A 1 175 ? 18.924 0.645 -27.314 1.00 91.44 175 GLU A CA 1
ATOM 1404 C C . GLU A 1 175 ? 19.859 0.583 -28.530 1.00 91.44 175 GLU A C 1
ATOM 1406 O O . GLU A 1 175 ? 20.119 1.602 -29.174 1.00 91.44 175 GLU A O 1
ATOM 1411 N N . LEU A 1 176 ? 20.330 -0.615 -28.895 1.00 88.94 176 LEU A N 1
ATOM 1412 C CA . LEU A 1 176 ? 21.156 -0.808 -30.085 1.00 88.94 176 LEU A CA 1
ATOM 1413 C C . LEU A 1 176 ? 20.388 -0.478 -31.372 1.00 88.94 176 LEU A C 1
ATOM 1415 O O . LEU A 1 176 ? 20.948 0.176 -32.252 1.00 88.94 176 LEU A O 1
ATOM 1419 N N . HIS A 1 177 ? 19.124 -0.895 -31.470 1.00 87.69 177 HIS A N 1
ATOM 1420 C CA . HIS A 1 177 ? 18.249 -0.564 -32.592 1.00 87.69 177 HIS A CA 1
ATOM 1421 C C . HIS A 1 177 ? 18.126 0.954 -32.776 1.00 87.69 177 HIS A C 1
ATOM 1423 O O . HIS A 1 177 ? 18.413 1.448 -33.868 1.00 87.69 177 HIS A O 1
ATOM 1429 N N . TRP A 1 178 ? 17.773 1.703 -31.727 1.00 87.12 178 TRP A N 1
ATOM 1430 C CA . TRP A 1 178 ? 17.623 3.162 -31.816 1.00 87.12 178 TRP A CA 1
ATOM 1431 C C . TRP A 1 178 ? 18.947 3.862 -32.116 1.00 87.12 178 TRP A C 1
ATOM 1433 O O . TRP A 1 178 ? 19.026 4.675 -33.034 1.00 87.12 178 TRP A O 1
ATOM 1443 N N . ARG A 1 179 ? 20.036 3.455 -31.453 1.00 90.62 179 ARG A N 1
ATOM 1444 C CA . ARG A 1 179 ? 21.374 4.022 -31.675 1.00 90.62 179 ARG A CA 1
ATOM 1445 C C . ARG A 1 179 ? 21.841 3.935 -33.131 1.00 90.62 179 ARG A C 1
ATOM 1447 O O . ARG A 1 179 ? 22.628 4.777 -33.564 1.00 90.62 179 ARG A O 1
ATOM 1454 N N . VAL A 1 180 ? 21.433 2.896 -33.856 1.00 85.12 180 VAL A N 1
ATOM 1455 C CA . VAL A 1 180 ? 21.841 2.680 -35.250 1.00 85.12 180 VAL A CA 1
ATOM 1456 C C . VAL A 1 180 ? 20.823 3.244 -36.239 1.00 85.12 180 VAL A C 1
ATOM 1458 O O . VAL A 1 180 ? 21.224 3.780 -37.271 1.00 85.12 180 VAL A O 1
ATOM 1461 N N . SER A 1 181 ? 19.531 3.164 -35.921 1.00 84.19 181 SER A N 1
ATOM 1462 C CA . SER A 1 181 ? 18.456 3.626 -36.803 1.00 84.19 181 SER A CA 1
ATOM 1463 C C . SER A 1 181 ? 18.357 5.152 -36.833 1.00 84.19 181 SER A C 1
ATOM 1465 O O . SER A 1 181 ? 18.242 5.717 -37.919 1.00 84.19 181 SER A O 1
ATOM 1467 N N . ASP A 1 182 ? 18.484 5.829 -35.684 1.00 86.25 182 ASP A N 1
ATOM 1468 C CA . ASP A 1 182 ? 18.273 7.281 -35.582 1.00 86.25 182 ASP A CA 1
ATOM 1469 C C . ASP A 1 182 ? 19.233 8.090 -36.473 1.00 86.25 182 ASP A C 1
ATOM 1471 O O . ASP A 1 182 ? 18.754 8.899 -37.271 1.00 86.25 182 ASP A O 1
ATOM 1475 N N . PRO A 1 183 ? 20.563 7.848 -36.469 1.00 83.94 183 PRO A N 1
ATOM 1476 C CA . PRO A 1 183 ? 21.469 8.590 -37.344 1.00 83.94 183 PRO A CA 1
ATOM 1477 C C . PRO A 1 183 ? 21.204 8.328 -38.832 1.00 83.94 183 PRO A C 1
ATOM 1479 O O . PRO A 1 183 ? 21.381 9.224 -39.656 1.00 83.94 183 PRO A O 1
ATOM 1482 N N . LEU A 1 184 ? 20.788 7.106 -39.192 1.00 76.00 184 LEU A N 1
ATOM 1483 C CA . LEU A 1 184 ? 20.472 6.737 -40.576 1.00 76.00 184 LEU A CA 1
ATOM 1484 C C . LEU A 1 184 ? 19.189 7.429 -41.063 1.00 76.00 184 LEU A C 1
ATOM 1486 O O . LEU A 1 184 ? 19.153 7.907 -42.197 1.00 76.00 184 LEU A O 1
ATOM 1490 N N . LEU A 1 185 ? 18.173 7.532 -40.202 1.00 73.81 185 LEU A N 1
ATOM 1491 C CA . LEU A 1 185 ? 16.934 8.274 -40.455 1.00 73.81 185 LEU A CA 1
ATOM 1492 C C . LEU A 1 185 ? 17.181 9.785 -40.584 1.00 73.81 185 LEU A C 1
ATOM 1494 O O . LEU A 1 185 ? 16.653 10.413 -41.503 1.00 73.81 185 LEU A O 1
ATOM 1498 N N . GLU A 1 186 ? 18.019 10.365 -39.722 1.00 75.94 186 GLU A N 1
ATOM 1499 C CA . GLU A 1 186 ? 18.405 11.782 -39.801 1.00 75.94 186 GLU A CA 1
ATOM 1500 C C . GLU A 1 186 ? 19.181 12.107 -41.088 1.00 75.94 186 GLU A C 1
ATOM 1502 O O . GLU A 1 186 ? 18.926 13.127 -41.732 1.00 75.94 186 GLU A O 1
ATOM 1507 N N . LEU A 1 187 ? 20.098 11.225 -41.504 1.00 68.56 187 LEU A N 1
ATOM 1508 C CA . LEU A 1 187 ? 20.848 11.356 -42.759 1.00 68.56 187 LEU A CA 1
ATOM 1509 C C . LEU A 1 187 ? 19.946 11.203 -43.994 1.00 68.56 187 LEU A C 1
ATOM 1511 O O . LEU A 1 187 ? 20.124 11.921 -44.979 1.00 68.56 187 LEU A O 1
ATOM 1515 N N . HIS A 1 188 ? 18.956 10.309 -43.947 1.00 64.38 188 HIS A N 1
ATOM 1516 C CA . HIS A 1 188 ? 18.019 10.102 -45.052 1.00 64.38 188 HIS A CA 1
ATOM 1517 C C . HIS A 1 188 ? 17.143 11.331 -45.338 1.00 64.38 188 HIS A C 1
ATOM 1519 O O . HIS A 1 188 ? 16.838 11.610 -46.497 1.00 64.38 188 HIS A O 1
ATOM 1525 N N . TRP A 1 189 ? 16.791 12.124 -44.319 1.00 60.22 189 TRP A N 1
ATOM 1526 C CA . TRP A 1 189 ? 16.045 13.373 -44.529 1.00 60.22 189 TRP A CA 1
ATOM 1527 C C . TRP A 1 189 ? 16.817 14.394 -45.398 1.00 60.22 189 TRP A C 1
ATOM 1529 O O . TRP A 1 189 ? 16.235 15.368 -45.882 1.00 60.22 189 TRP A O 1
ATOM 1539 N N . HIS A 1 190 ? 18.114 14.158 -45.641 1.00 62.00 190 HIS A N 1
ATOM 1540 C CA . HIS A 1 190 ? 18.984 14.972 -46.487 1.00 62.00 190 HIS A CA 1
ATOM 1541 C C . HIS A 1 190 ? 19.417 14.310 -47.810 1.00 62.00 190 HIS A C 1
ATOM 1543 O O . HIS A 1 190 ? 19.616 15.044 -48.778 1.00 62.00 190 HIS A O 1
ATOM 1549 N N . ASP A 1 191 ? 19.518 12.977 -47.893 1.00 55.94 191 ASP A N 1
ATOM 1550 C CA . ASP A 1 191 ? 19.989 12.248 -49.081 1.00 55.94 191 ASP A CA 1
ATOM 1551 C C . ASP A 1 191 ? 19.156 10.966 -49.363 1.00 55.94 191 ASP A C 1
ATOM 1553 O O . ASP A 1 191 ? 18.996 10.104 -48.508 1.00 55.94 191 ASP A O 1
ATOM 1557 N N . SER A 1 192 ? 18.631 10.876 -50.594 1.00 65.94 192 SER A N 1
ATOM 1558 C CA . SER A 1 192 ? 18.179 9.737 -51.440 1.00 65.94 192 SER A CA 1
ATOM 1559 C C . SER A 1 192 ? 17.928 8.303 -50.876 1.00 65.94 192 SER A C 1
ATOM 1561 O O . SER A 1 192 ? 18.536 7.836 -49.917 1.00 65.94 192 SER A O 1
ATOM 1563 N N . ASP A 1 193 ? 17.121 7.524 -51.618 1.00 68.81 193 ASP A N 1
ATOM 1564 C CA . ASP A 1 193 ? 16.709 6.115 -51.385 1.00 68.81 193 ASP A CA 1
ATOM 1565 C C . ASP A 1 193 ? 17.766 5.098 -50.863 1.00 68.81 193 ASP A C 1
ATOM 1567 O O . ASP A 1 193 ? 17.394 4.236 -50.062 1.00 68.81 193 ASP A O 1
ATOM 1571 N N . PRO A 1 194 ? 19.070 5.143 -51.224 1.00 73.94 194 PRO A N 1
ATOM 1572 C CA . PRO A 1 194 ? 20.056 4.157 -50.752 1.00 73.94 194 PRO A CA 1
ATOM 1573 C C . PRO A 1 194 ? 20.295 4.154 -49.233 1.00 73.94 194 PRO A C 1
ATOM 1575 O O . PRO A 1 194 ? 20.687 3.131 -48.670 1.00 73.94 194 PRO A O 1
ATOM 1578 N N . LEU A 1 195 ? 20.074 5.286 -48.554 1.00 71.94 195 LEU A N 1
ATOM 1579 C CA . LEU A 1 195 ? 20.196 5.371 -47.093 1.00 71.94 195 LEU A CA 1
ATOM 1580 C C . LEU A 1 195 ? 19.024 4.690 -46.381 1.00 71.94 195 LEU A C 1
ATOM 1582 O O . LEU A 1 195 ? 19.220 4.082 -45.330 1.00 71.94 195 LEU A O 1
ATOM 1586 N N . LEU A 1 196 ? 17.836 4.716 -46.988 1.00 75.38 196 LEU A N 1
ATOM 1587 C CA . LEU A 1 196 ? 16.667 3.995 -46.496 1.00 75.38 196 LEU A CA 1
ATOM 1588 C C . LEU A 1 196 ? 16.854 2.476 -46.633 1.00 75.38 196 LEU A C 1
ATOM 1590 O O . LEU A 1 196 ? 16.514 1.725 -45.723 1.00 75.38 196 LEU A O 1
ATOM 1594 N N . GLU A 1 197 ? 17.453 2.015 -47.735 1.00 80.12 197 GLU A N 1
ATOM 1595 C CA . GLU A 1 197 ? 17.799 0.599 -47.919 1.00 80.12 197 GLU A CA 1
ATOM 1596 C C . GLU A 1 197 ? 18.834 0.126 -46.882 1.00 80.12 197 GLU A C 1
ATOM 1598 O O . GLU A 1 197 ? 18.705 -0.963 -46.321 1.00 80.12 197 GLU A O 1
ATOM 1603 N N . LEU A 1 198 ? 19.833 0.961 -46.568 1.00 80.06 198 LEU A N 1
ATOM 1604 C CA . LEU A 1 198 ? 20.809 0.667 -45.517 1.00 80.06 198 LEU A CA 1
ATOM 1605 C C . LEU A 1 198 ? 20.175 0.652 -44.119 1.00 80.06 198 LEU A C 1
ATOM 1607 O O . LEU A 1 198 ? 20.519 -0.222 -43.328 1.00 80.06 198 LEU A O 1
ATOM 1611 N N . HIS A 1 199 ? 19.260 1.581 -43.829 1.00 82.69 199 HIS A N 1
ATOM 1612 C CA . HIS A 1 199 ? 18.476 1.591 -42.593 1.00 82.69 199 HIS A CA 1
ATOM 1613 C C . HIS A 1 199 ? 17.753 0.256 -42.402 1.00 82.69 199 HIS A C 1
ATOM 1615 O O . HIS A 1 199 ? 18.050 -0.458 -41.447 1.00 82.69 199 HIS A O 1
ATOM 1621 N N . TRP A 1 200 ? 16.900 -0.146 -43.350 1.00 82.88 200 TRP A N 1
ATOM 1622 C CA . TRP A 1 200 ? 16.151 -1.404 -43.236 1.00 82.88 200 TRP A CA 1
ATOM 1623 C C . TRP A 1 200 ? 17.073 -2.619 -43.112 1.00 82.88 200 TRP A C 1
ATOM 1625 O O . TRP A 1 200 ? 16.885 -3.463 -42.240 1.00 82.88 200 TRP A O 1
ATOM 1635 N N . ARG A 1 201 ? 18.167 -2.652 -43.884 1.00 86.88 201 ARG A N 1
ATOM 1636 C CA . ARG A 1 201 ? 19.160 -3.734 -43.820 1.00 86.88 201 ARG A CA 1
ATOM 1637 C C . ARG A 1 201 ? 19.797 -3.913 -42.436 1.00 86.88 201 ARG A C 1
ATOM 1639 O O . ARG A 1 201 ? 20.282 -5.006 -42.142 1.00 86.88 201 ARG A O 1
ATOM 1646 N N . VAL A 1 202 ? 19.858 -2.861 -41.622 1.00 84.44 202 VAL A N 1
ATOM 1647 C CA . VAL A 1 202 ? 20.476 -2.902 -40.291 1.00 84.44 202 VAL A CA 1
ATOM 1648 C C . VAL A 1 202 ? 19.437 -3.001 -39.173 1.00 84.44 202 VAL A C 1
ATOM 1650 O O . VAL A 1 202 ? 19.681 -3.710 -38.197 1.00 84.44 202 VAL A O 1
ATOM 1653 N N . SER A 1 203 ? 18.282 -2.353 -39.317 1.00 85.81 203 SER A N 1
ATOM 1654 C CA . SER A 1 203 ? 17.210 -2.360 -38.318 1.00 85.81 203 SER A CA 1
ATOM 1655 C C . SER A 1 203 ? 16.432 -3.679 -38.303 1.00 85.81 203 SER A C 1
ATOM 1657 O O . SER A 1 203 ? 16.131 -4.176 -37.217 1.00 85.81 203 SER A O 1
ATOM 1659 N N . ASP A 1 204 ? 16.181 -4.301 -39.463 1.00 90.00 204 ASP A N 1
ATOM 1660 C CA . ASP A 1 204 ? 15.373 -5.528 -39.549 1.00 90.00 204 ASP A CA 1
ATOM 1661 C C . ASP A 1 204 ? 15.985 -6.702 -38.760 1.00 90.00 204 ASP A C 1
ATOM 1663 O O . ASP A 1 204 ? 15.284 -7.275 -37.926 1.00 90.00 204 ASP A O 1
ATOM 1667 N N . PRO A 1 205 ? 17.289 -7.035 -38.890 1.00 91.38 205 PRO A N 1
ATOM 1668 C CA . PRO A 1 205 ? 17.878 -8.129 -38.115 1.00 91.38 205 PRO A CA 1
ATOM 1669 C C . PRO A 1 205 ? 17.898 -7.868 -36.602 1.00 91.38 205 PRO A C 1
ATOM 1671 O O . PRO A 1 205 ? 17.885 -8.814 -35.815 1.00 91.38 205 PRO A O 1
ATOM 1674 N N . LEU A 1 206 ? 17.958 -6.597 -36.182 1.00 87.12 206 LEU A N 1
ATOM 1675 C CA . LEU A 1 206 ? 17.913 -6.215 -34.767 1.00 87.12 206 LEU A CA 1
ATOM 1676 C C . LEU A 1 206 ? 16.503 -6.373 -34.194 1.00 87.12 206 LEU A C 1
ATOM 1678 O O . LEU A 1 206 ? 16.361 -6.882 -33.084 1.00 87.12 206 LEU A O 1
ATOM 1682 N N . LEU A 1 207 ? 15.475 -5.995 -34.956 1.00 88.31 207 LEU A N 1
ATOM 1683 C CA . LEU A 1 207 ? 14.081 -6.223 -34.582 1.00 88.31 207 LEU A CA 1
ATOM 1684 C C . LEU A 1 207 ? 13.744 -7.718 -34.574 1.00 88.31 207 LEU A C 1
ATOM 1686 O O . LEU A 1 207 ? 13.125 -8.189 -33.628 1.00 88.31 207 LEU A O 1
ATOM 1690 N N . GLU A 1 208 ? 14.195 -8.491 -35.564 1.00 91.31 208 GLU A N 1
ATOM 1691 C CA . GLU A 1 208 ? 14.031 -9.952 -35.561 1.00 91.31 208 GLU A CA 1
ATOM 1692 C C . GLU A 1 208 ? 14.672 -10.595 -34.326 1.00 91.31 208 GLU A C 1
ATOM 1694 O O . GLU A 1 208 ? 14.083 -11.484 -33.712 1.00 91.31 208 GLU A O 1
ATOM 1699 N N . LEU A 1 209 ? 15.869 -10.139 -33.945 1.00 89.19 209 LEU A N 1
ATOM 1700 C CA . LEU A 1 209 ? 16.566 -10.608 -32.752 1.00 89.19 209 LEU A CA 1
ATOM 1701 C C . LEU A 1 209 ? 15.812 -10.244 -31.468 1.00 89.19 209 LEU A C 1
ATOM 1703 O O . LEU A 1 209 ? 15.684 -11.091 -30.588 1.00 89.19 209 LEU A O 1
ATOM 1707 N N . TYR A 1 210 ? 15.301 -9.012 -31.391 1.00 89.62 210 TYR A N 1
ATOM 1708 C CA . TYR A 1 210 ? 14.452 -8.542 -30.301 1.00 89.62 210 TYR A CA 1
ATOM 1709 C C . TYR A 1 210 ? 13.240 -9.459 -30.130 1.00 89.62 210 TYR A C 1
ATOM 1711 O O . TYR A 1 210 ? 13.157 -10.140 -29.113 1.00 89.62 210 TYR A O 1
ATOM 1719 N N . TRP A 1 211 ? 12.384 -9.574 -31.151 1.00 89.88 211 TRP A N 1
ATOM 1720 C CA . TRP A 1 211 ? 11.145 -10.354 -31.069 1.00 89.88 211 TRP A CA 1
ATOM 1721 C C . TRP A 1 211 ? 11.422 -11.828 -30.750 1.00 89.88 211 TRP A C 1
ATOM 1723 O O . TRP A 1 211 ? 10.789 -12.415 -29.875 1.00 89.88 211 TRP A O 1
ATOM 1733 N N . ARG A 1 212 ? 12.436 -12.429 -31.391 1.00 93.38 212 ARG A N 1
ATOM 1734 C CA . ARG A 1 212 ? 12.810 -13.833 -31.162 1.00 93.38 212 ARG A CA 1
ATOM 1735 C C . ARG A 1 212 ? 13.190 -14.122 -29.708 1.00 93.38 212 ARG A C 1
ATOM 1737 O O . ARG A 1 212 ? 12.890 -15.213 -29.222 1.00 93.38 212 ARG A O 1
ATOM 1744 N N . ASP A 1 213 ? 13.876 -13.192 -29.046 1.00 88.31 213 ASP A N 1
ATOM 1745 C CA . ASP A 1 213 ? 14.444 -13.426 -27.719 1.00 88.31 213 ASP A CA 1
ATOM 1746 C C . ASP A 1 213 ? 13.551 -12.871 -26.584 1.00 88.31 213 ASP A C 1
ATOM 1748 O O . ASP A 1 213 ? 13.566 -13.429 -25.485 1.00 88.31 213 ASP A O 1
ATOM 1752 N N . SER A 1 214 ? 12.745 -11.826 -26.828 1.00 88.56 214 SER A N 1
ATOM 1753 C CA . SER A 1 214 ? 11.841 -11.227 -25.830 1.00 88.56 214 SER A CA 1
ATOM 1754 C C . SER A 1 214 ? 10.458 -11.879 -25.775 1.00 88.56 214 SER A C 1
ATOM 1756 O O . SER A 1 214 ? 9.924 -12.068 -24.679 1.00 88.56 214 SER A O 1
ATOM 1758 N N . ASP A 1 215 ? 9.876 -12.262 -26.916 1.00 92.44 215 ASP A N 1
ATOM 1759 C CA . ASP A 1 215 ? 8.482 -12.734 -26.967 1.00 92.44 215 ASP A CA 1
ATOM 1760 C C . ASP A 1 215 ? 8.244 -14.018 -26.170 1.00 92.44 215 ASP A C 1
ATOM 1762 O O . ASP A 1 215 ? 7.281 -14.060 -25.400 1.00 92.44 215 ASP A O 1
ATOM 1766 N N . PRO A 1 216 ? 9.118 -15.045 -26.239 1.00 94.25 216 PRO A N 1
ATOM 1767 C CA . PRO A 1 216 ? 8.918 -16.261 -25.458 1.00 94.25 216 PRO A CA 1
ATOM 1768 C C . PRO A 1 216 ? 8.951 -16.009 -23.944 1.00 94.25 216 PRO A C 1
ATOM 1770 O O . PRO A 1 216 ? 8.314 -16.737 -23.184 1.00 94.25 216 PRO A O 1
ATOM 1773 N N . LEU A 1 217 ? 9.695 -14.991 -23.492 1.00 90.94 217 LEU A N 1
ATOM 1774 C CA . LEU A 1 217 ? 9.769 -14.612 -22.079 1.00 90.94 217 LEU A CA 1
ATOM 1775 C C . LEU A 1 217 ? 8.478 -13.939 -21.621 1.00 90.94 217 LEU A C 1
ATOM 1777 O O . LEU A 1 217 ? 7.969 -14.265 -20.549 1.00 90.94 217 LEU A O 1
ATOM 1781 N N . LEU A 1 218 ? 7.929 -13.047 -22.447 1.00 89.94 218 LEU A N 1
ATOM 1782 C CA . LEU A 1 218 ? 6.658 -12.388 -22.170 1.00 89.94 218 LEU A CA 1
ATOM 1783 C C . LEU A 1 218 ? 5.483 -13.378 -22.228 1.00 89.94 218 LEU A C 1
ATOM 1785 O O . LEU A 1 218 ? 4.607 -13.346 -21.366 1.00 89.94 218 LEU A O 1
ATOM 1789 N N . GLU A 1 219 ? 5.486 -14.304 -23.190 1.00 93.38 219 GLU A N 1
ATOM 1790 C CA . GLU A 1 219 ? 4.490 -15.377 -23.277 1.00 93.38 219 GLU A CA 1
ATOM 1791 C C . GLU A 1 219 ? 4.554 -16.292 -22.048 1.00 93.38 219 GLU A C 1
ATOM 1793 O O . GLU A 1 219 ? 3.524 -16.627 -21.459 1.00 93.38 219 GLU A O 1
ATOM 1798 N N . LEU A 1 220 ? 5.762 -16.664 -21.609 1.00 92.12 220 LEU A N 1
ATOM 1799 C CA . LEU A 1 220 ? 5.939 -17.468 -20.404 1.00 92.12 220 LEU A CA 1
ATOM 1800 C C . LEU A 1 220 ? 5.495 -16.716 -19.144 1.00 92.12 220 LEU A C 1
ATOM 1802 O O . LEU A 1 220 ? 4.871 -17.332 -18.281 1.00 92.12 220 LEU A O 1
ATOM 1806 N N . HIS A 1 221 ? 5.775 -15.412 -19.053 1.00 91.00 221 HIS A N 1
ATOM 1807 C CA . HIS A 1 221 ? 5.284 -14.556 -17.973 1.00 91.00 221 HIS A CA 1
ATOM 1808 C C . HIS A 1 221 ? 3.757 -14.638 -17.873 1.00 91.00 221 HIS A C 1
ATOM 1810 O O . HIS A 1 221 ? 3.246 -15.017 -16.823 1.00 91.00 221 HIS A O 1
ATOM 1816 N N . TRP A 1 222 ? 3.027 -14.372 -18.961 1.00 91.12 222 TRP A N 1
ATOM 1817 C CA . TRP A 1 222 ? 1.559 -14.424 -18.943 1.00 91.12 222 TRP A CA 1
ATOM 1818 C C . TRP A 1 222 ? 1.032 -15.831 -18.653 1.00 91.12 222 TRP A C 1
ATOM 1820 O O . TRP A 1 222 ? 0.156 -16.008 -17.812 1.00 91.12 222 TRP A O 1
ATOM 1830 N N . ARG A 1 223 ? 1.652 -16.866 -19.228 1.00 95.38 223 ARG A N 1
ATOM 1831 C CA . ARG A 1 223 ? 1.280 -18.267 -18.980 1.00 95.38 223 ARG A CA 1
ATOM 1832 C C . ARG A 1 223 ? 1.379 -18.682 -17.507 1.00 95.38 223 ARG A C 1
ATOM 1834 O O . ARG A 1 223 ? 0.654 -19.583 -17.087 1.00 95.38 223 ARG A O 1
ATOM 1841 N N . VAL A 1 224 ? 2.300 -18.087 -16.751 1.00 90.69 224 VAL A N 1
ATOM 1842 C CA . VAL A 1 224 ? 2.469 -18.322 -15.308 1.00 90.69 224 VAL A CA 1
ATOM 1843 C C . VAL A 1 224 ? 1.562 -17.400 -14.492 1.00 90.69 224 VAL A C 1
ATOM 1845 O O . VAL A 1 224 ? 0.944 -17.851 -13.530 1.00 90.69 224 VAL A O 1
ATOM 1848 N N . SER A 1 225 ? 1.467 -16.131 -14.884 1.00 88.25 225 SER A N 1
ATOM 1849 C CA . SER A 1 225 ? 0.716 -15.098 -14.177 1.00 88.25 225 SER A CA 1
ATOM 1850 C C . SER A 1 225 ? -0.795 -15.304 -14.235 1.00 88.25 225 SER A C 1
ATOM 1852 O O . SER A 1 225 ? -1.446 -15.241 -13.193 1.00 88.25 225 SER A O 1
ATOM 1854 N N . ASP A 1 226 ? -1.347 -15.578 -15.419 1.00 92.44 226 ASP A N 1
ATOM 1855 C CA . ASP A 1 226 ? -2.795 -15.543 -15.652 1.00 92.44 226 ASP A CA 1
ATOM 1856 C C . ASP A 1 226 ? -3.559 -16.556 -14.790 1.00 92.44 226 ASP A C 1
ATOM 1858 O O . ASP A 1 226 ? -4.482 -16.143 -14.088 1.00 92.44 226 ASP A O 1
ATOM 1862 N N . PRO A 1 227 ? -3.171 -17.848 -14.716 1.00 93.00 227 PRO A N 1
ATOM 1863 C CA . PRO A 1 227 ? -3.911 -18.811 -13.903 1.00 93.00 227 PRO A CA 1
ATOM 1864 C C . PRO A 1 227 ? -3.883 -18.473 -12.408 1.00 93.00 227 PRO A C 1
ATOM 1866 O O . PRO A 1 227 ? -4.820 -18.797 -11.684 1.00 93.00 227 PRO A O 1
ATOM 1869 N N . LEU A 1 228 ? -2.806 -17.845 -11.926 1.00 87.12 228 LEU A N 1
ATOM 1870 C CA . LEU A 1 228 ? -2.670 -17.454 -10.523 1.00 87.12 228 LEU A CA 1
ATOM 1871 C C . LEU A 1 228 ? -3.555 -16.255 -10.190 1.00 87.12 228 LEU A C 1
ATOM 1873 O O . LEU A 1 228 ? -4.217 -16.264 -9.153 1.00 87.12 228 LEU A O 1
ATOM 1877 N N . LEU A 1 229 ? -3.615 -15.268 -11.086 1.00 86.50 229 LEU A N 1
ATOM 1878 C CA . LEU A 1 229 ? -4.516 -14.127 -10.952 1.00 86.50 229 LEU A CA 1
ATOM 1879 C C . LEU A 1 229 ? -5.983 -14.559 -11.073 1.00 86.50 229 LEU A C 1
ATOM 1881 O O . LEU A 1 229 ? -6.802 -14.139 -10.264 1.00 86.50 229 LEU A O 1
ATOM 1885 N N . GLU A 1 230 ? -6.322 -15.452 -12.007 1.00 89.38 230 GLU A N 1
ATOM 1886 C CA . GLU A 1 230 ? -7.676 -16.013 -12.118 1.00 89.38 230 GLU A CA 1
ATOM 1887 C C . GLU A 1 230 ? -8.112 -16.733 -10.835 1.00 89.38 230 GLU A C 1
ATOM 1889 O O . GLU A 1 230 ? -9.247 -16.569 -10.386 1.00 89.38 230 GLU A O 1
ATOM 1894 N N . LEU A 1 231 ? -7.220 -17.530 -10.235 1.00 88.31 231 LEU A N 1
ATOM 1895 C CA . LEU A 1 231 ? -7.483 -18.197 -8.958 1.00 88.31 231 LEU A CA 1
ATOM 1896 C C . LEU A 1 231 ? -7.672 -17.191 -7.823 1.00 88.31 231 LEU A C 1
ATOM 1898 O O . LEU A 1 231 ? -8.596 -17.361 -7.031 1.00 88.31 231 LEU A O 1
ATOM 1902 N N . TYR A 1 232 ? -6.820 -16.165 -7.765 1.00 84.75 232 TYR A N 1
ATOM 1903 C CA . TYR A 1 232 ? -6.918 -15.101 -6.773 1.00 84.75 232 TYR A CA 1
ATOM 1904 C C . TYR A 1 232 ? -8.292 -14.432 -6.832 1.00 84.75 232 TYR A C 1
ATOM 1906 O O . TYR A 1 232 ? -9.036 -14.551 -5.864 1.00 84.75 232 TYR A O 1
ATOM 1914 N N . TRP A 1 233 ? -8.663 -13.847 -7.977 1.00 81.50 233 TRP A N 1
ATOM 1915 C CA . TRP A 1 233 ? -9.925 -13.111 -8.133 1.00 81.50 233 TRP A CA 1
ATOM 1916 C C . TRP A 1 233 ? -11.147 -13.994 -7.852 1.00 81.50 233 TRP A C 1
ATOM 1918 O O . TRP A 1 233 ? -12.047 -13.625 -7.099 1.00 81.50 233 TRP A O 1
ATOM 1928 N N . ARG A 1 234 ? -11.155 -15.230 -8.372 1.00 88.00 234 ARG A N 1
ATOM 1929 C CA . ARG A 1 234 ? -12.266 -16.172 -8.160 1.00 88.00 234 ARG A CA 1
ATOM 1930 C C . ARG A 1 234 ? -12.542 -16.442 -6.676 1.00 88.00 234 ARG A C 1
ATOM 1932 O O . ARG A 1 234 ? -13.706 -16.603 -6.302 1.00 88.00 234 ARG A O 1
ATOM 1939 N N . ASP A 1 235 ? -11.494 -16.544 -5.863 1.00 83.94 235 ASP A N 1
ATOM 1940 C CA . ASP A 1 235 ? -11.608 -16.924 -4.456 1.00 83.94 235 ASP A CA 1
ATOM 1941 C C . ASP A 1 235 ? -11.695 -15.685 -3.533 1.00 83.94 235 ASP A C 1
ATOM 1943 O O . ASP A 1 235 ? -12.333 -15.754 -2.478 1.00 83.94 235 ASP A O 1
ATOM 1947 N N . SER A 1 236 ? -11.130 -14.537 -3.933 1.00 79.62 236 SER A N 1
ATOM 1948 C CA . SER A 1 236 ? -11.177 -13.281 -3.174 1.00 79.62 236 SER A CA 1
ATOM 1949 C C . SER A 1 236 ? -12.507 -12.550 -3.271 1.00 79.62 236 SER A C 1
ATOM 1951 O O . SER A 1 236 ? -13.041 -12.115 -2.247 1.00 79.62 236 SER A O 1
ATOM 1953 N N . ASP A 1 237 ? -13.043 -12.409 -4.482 1.00 81.38 237 ASP A N 1
ATOM 1954 C CA . ASP A 1 237 ? -14.128 -11.463 -4.755 1.00 81.38 237 ASP A CA 1
ATOM 1955 C C . ASP A 1 237 ? -15.393 -11.782 -3.958 1.00 81.38 237 ASP A C 1
ATOM 1957 O O . ASP A 1 237 ? -15.941 -10.873 -3.335 1.00 81.38 237 ASP A O 1
ATOM 1961 N N . PRO A 1 238 ? -15.838 -13.054 -3.843 1.00 83.69 238 PRO A N 1
ATOM 1962 C CA . PRO A 1 238 ? -17.017 -13.377 -3.047 1.00 83.69 238 PRO A CA 1
ATOM 1963 C C . PRO A 1 238 ? -16.864 -13.028 -1.560 1.00 83.69 238 PRO A C 1
ATOM 1965 O O . PRO A 1 238 ? -17.851 -12.685 -0.908 1.00 83.69 238 PRO A O 1
ATOM 1968 N N . LEU A 1 239 ? -15.648 -13.128 -1.009 1.00 78.19 239 LEU A N 1
ATOM 1969 C CA . LEU A 1 239 ? -15.374 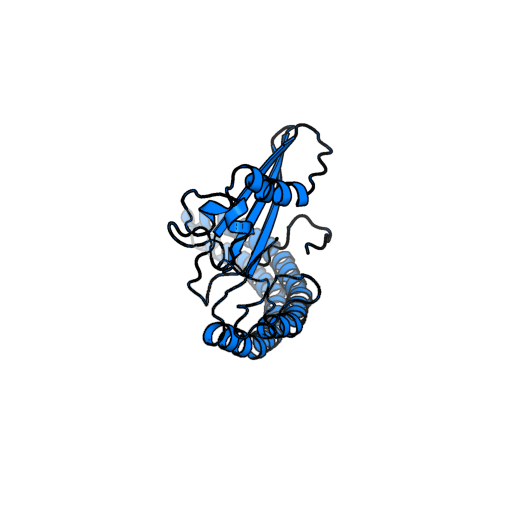-12.821 0.397 1.00 78.19 239 LEU A CA 1
ATOM 1970 C C . LEU A 1 239 ? -15.391 -11.310 0.647 1.00 78.19 239 LEU A C 1
ATOM 1972 O O . LEU A 1 239 ? -15.991 -10.863 1.627 1.00 78.19 239 LEU A O 1
ATOM 1976 N N . ILE A 1 240 ? -14.789 -10.533 -0.256 1.00 74.88 240 ILE A N 1
ATOM 1977 C CA . ILE A 1 240 ? -14.797 -9.063 -0.220 1.00 74.88 240 ILE A CA 1
ATOM 1978 C C . ILE A 1 240 ? -16.228 -8.531 -0.392 1.00 74.88 240 ILE A C 1
ATOM 1980 O O . ILE A 1 240 ? -16.671 -7.658 0.356 1.00 74.88 240 ILE A O 1
ATOM 1984 N N . ASP A 1 241 ? -16.994 -9.114 -1.311 1.00 75.56 241 ASP A N 1
ATOM 1985 C CA . ASP A 1 241 ? -18.400 -8.779 -1.534 1.00 75.56 241 ASP A CA 1
ATOM 1986 C C . ASP A 1 241 ? -19.263 -9.006 -0.289 1.00 75.56 241 ASP A C 1
ATOM 1988 O O . ASP A 1 241 ? -20.105 -8.172 0.056 1.00 75.56 241 ASP A O 1
ATOM 1992 N N . LEU A 1 242 ? -19.081 -10.149 0.379 1.00 76.81 242 LEU A N 1
ATOM 1993 C CA . LEU A 1 242 ? -19.790 -10.470 1.617 1.00 76.81 242 LEU A CA 1
ATOM 1994 C C . LEU A 1 242 ? -19.390 -9.512 2.740 1.00 76.81 242 LEU A C 1
ATOM 1996 O O . LEU A 1 242 ? -20.266 -8.993 3.433 1.00 76.81 242 LEU A O 1
ATOM 2000 N N . HIS A 1 243 ? -18.095 -9.207 2.868 1.00 74.94 243 HIS A N 1
ATOM 2001 C CA . HIS A 1 243 ? -17.603 -8.208 3.812 1.00 74.94 243 HIS A CA 1
ATOM 2002 C C . HIS A 1 243 ? -18.308 -6.859 3.611 1.00 74.94 243 HIS A C 1
ATOM 2004 O O . HIS A 1 243 ? -18.858 -6.306 4.561 1.00 74.94 243 HIS A O 1
ATOM 2010 N N . HIS A 1 244 ? -18.352 -6.341 2.381 1.00 71.25 244 HIS A N 1
ATOM 2011 C CA . HIS A 1 244 ? -18.966 -5.040 2.103 1.00 71.25 244 HIS A CA 1
ATOM 2012 C C . HIS A 1 244 ? -20.485 -5.008 2.305 1.00 71.25 244 HIS A C 1
ATOM 2014 O O . HIS A 1 244 ? -21.028 -3.951 2.630 1.00 71.25 244 HIS A O 1
ATOM 2020 N N . ARG A 1 245 ? -21.185 -6.134 2.119 1.00 70.75 245 ARG A N 1
ATOM 2021 C CA . ARG A 1 245 ? -22.636 -6.218 2.357 1.00 70.75 245 ARG A CA 1
ATOM 2022 C C . ARG A 1 245 ? -22.986 -6.265 3.839 1.00 70.75 245 ARG A C 1
ATOM 2024 O O . ARG A 1 245 ? -23.949 -5.616 4.245 1.00 70.75 245 ARG A O 1
ATOM 2031 N N . ASP A 1 246 ? -22.227 -7.028 4.618 1.00 67.44 246 ASP A N 1
ATOM 2032 C CA . ASP A 1 246 ? -22.638 -7.419 5.967 1.00 67.44 246 ASP A CA 1
ATOM 2033 C C . ASP A 1 246 ? -21.963 -6.592 7.071 1.00 67.44 246 ASP A C 1
ATOM 2035 O O . ASP A 1 246 ? -22.489 -6.511 8.184 1.00 67.44 246 ASP A O 1
ATOM 2039 N N . ASN A 1 247 ? -20.833 -5.936 6.782 1.00 61.84 247 ASN A N 1
ATOM 2040 C CA . ASN A 1 247 ? -20.065 -5.219 7.795 1.00 61.84 247 ASN A CA 1
ATOM 2041 C C . ASN A 1 247 ? -20.306 -3.704 7.761 1.00 61.84 247 ASN A C 1
ATOM 2043 O O . ASN A 1 247 ? -19.899 -2.987 6.850 1.00 61.84 247 ASN A O 1
ATOM 2047 N N . VAL A 1 248 ? -20.891 -3.197 8.847 1.00 52.19 248 VAL A N 1
ATOM 2048 C CA . VAL A 1 248 ? -20.802 -1.787 9.243 1.00 52.19 248 VAL A CA 1
ATOM 2049 C C . VAL A 1 248 ? -19.745 -1.721 10.347 1.00 52.19 248 VAL A C 1
ATOM 2051 O O . VAL A 1 248 ? -20.021 -2.218 11.442 1.00 52.19 248 VAL A O 1
ATOM 2054 N N . PRO A 1 249 ? -18.542 -1.165 10.106 1.00 50.38 249 PRO A N 1
ATOM 2055 C CA . PRO A 1 249 ? -17.514 -1.119 11.136 1.00 50.38 249 PRO A CA 1
ATOM 2056 C C . PRO A 1 249 ? -18.024 -0.356 12.363 1.00 50.38 249 PRO A C 1
ATOM 2058 O O . PRO A 1 249 ? -18.545 0.756 12.265 1.00 50.38 249 PRO A O 1
ATOM 2061 N N . ALA A 1 250 ? -17.900 -0.980 13.528 1.00 43.59 250 ALA A N 1
ATOM 2062 C CA . ALA A 1 250 ? -18.048 -0.340 14.823 1.00 43.59 250 ALA A CA 1
ATOM 2063 C C . ALA A 1 250 ? -17.116 -1.066 15.799 1.00 43.59 250 ALA A C 1
ATOM 2065 O O . ALA A 1 250 ? -17.417 -2.163 16.261 1.00 43.59 250 ALA A O 1
ATOM 2066 N N . ILE A 1 251 ? -15.961 -0.468 16.095 1.00 42.81 251 ILE A N 1
ATOM 2067 C CA . ILE A 1 251 ? -15.000 -1.001 17.071 1.00 42.81 251 ILE A CA 1
ATOM 2068 C C . ILE A 1 251 ? -14.668 0.085 18.093 1.00 42.81 251 ILE A C 1
ATOM 2070 O O . ILE A 1 251 ? -14.540 1.253 17.735 1.00 42.81 251 ILE A O 1
ATOM 2074 N N . ALA A 1 252 ? -14.584 -0.300 19.373 1.00 37.75 252 ALA A N 1
ATOM 2075 C CA . ALA A 1 252 ? -14.574 0.599 20.523 1.00 37.75 252 ALA A CA 1
ATOM 2076 C C . ALA A 1 252 ? -13.594 0.169 21.652 1.00 37.75 252 ALA A C 1
ATOM 2078 O O . ALA A 1 252 ? -13.626 -0.979 22.088 1.00 37.75 252 ALA A O 1
ATOM 2079 N N . PHE A 1 253 ? -12.872 1.178 22.175 1.00 45.03 253 PHE A N 1
ATOM 2080 C CA . PHE A 1 253 ? -12.127 1.376 23.450 1.00 45.03 253 PHE A CA 1
ATOM 2081 C C . PHE A 1 253 ? -10.764 0.775 23.785 1.00 45.03 253 PHE A C 1
ATOM 2083 O O . PHE A 1 253 ? -10.563 -0.431 23.839 1.00 45.03 253 PHE A O 1
ATOM 2090 N N . PHE A 1 254 ? -9.944 1.696 24.316 1.00 32.22 254 PHE A N 1
ATOM 2091 C CA . PHE A 1 254 ? -9.025 1.505 25.440 1.00 32.22 254 PHE A CA 1
ATOM 2092 C C . PHE A 1 254 ? -9.631 2.153 26.710 1.00 32.22 254 PHE A C 1
ATOM 2094 O O . PHE A 1 254 ? -10.095 3.296 26.641 1.00 32.22 254 PHE A O 1
ATOM 2101 N N . TYR A 1 255 ? -9.638 1.450 27.852 1.00 33.19 255 TYR A N 1
ATOM 2102 C CA . TYR A 1 255 ? -9.938 2.036 29.175 1.00 33.19 255 TYR A CA 1
ATOM 2103 C C . TYR A 1 255 ? -8.700 2.719 29.765 1.00 33.19 255 TYR A C 1
ATOM 2105 O O . TYR A 1 255 ? -7.640 2.059 29.794 1.00 33.19 255 TYR A O 1
#

InterPro domains:
  IPR001283 Cysteine-rich secretory protein-related [PR00837] (67-83)
  IPR001283 Cysteine-rich secretory protein-related [PR00837] (97-110)
  IPR001283 Cysteine-rich secretory protein-related [PTHR10334] (21-120)
  IPR014044 CAP domain [PF00188] (28-102)
  IPR014044 CAP domain [SM00198] (1-110)
  IPR018244 Allergen V5/Tpx-1-related, conserved site [PS01009] (68-78)
  IPR018244 Allergen V5/Tpx-1-related, conserved site [PS01010] (97-108)
  IPR035940 CAP superfamily [G3DSA:3.40.33.10] (3-140)
  IPR035940 CAP superfamily [SSF55797] (22-117)

Foldseek 3Di:
DQDDDDDAARPFVDPPPDPDPAAKAKDKDKDKDLDPPDPDDPVVSVCVQQVCVVVDDPVCQAFFDDDGSNLQVQQQQWDDKTKDWDWDDDDSMIMIMIMMMTTRGDRDGGHGSADDDDQPPPQFQFDQDPVDGQWTDRVLVVQLCVQQVVLVVQLCVQQVVLVVVLCVQQVVLVVVLCVLLVVLVVVVVPDDDVSVVVNCVPNVVSVVSNCVRNVVSVVVSCVRNVVSVVSSCVSNVVSVVCCVVRDDGHTDDDD

Sequence (255 aa):
MCVKRTHTVCRVDFWTVEEASMSVGQNVFNSWSTNSADNFDVTSAISAFYEEVVHYSRNDVNQFRQVGHYTQVVWANTYQVGCGYIKYQVGSTTYNYVVCNYGPAGNYVGQELYKTGEACSQCGTMVCDTTYPGLCRDPLLELHWRDSDPLLELHWRDSDPLLELHWRVSDPLLELHWRVSDPLLELHWHDSDPLLELHWRVSDPLLELYWRDSDPLLELHWRVSDPLLELYWRDSDPLIDLHHRDNVPAIAFFY

pLDDT: mean 79.37, std 17.6, range [21.69, 95.38]

Organism: Timema shepardi (NCBI:txid629360)

Radius of gyration: 26.33 Å; chains: 1; bounding box: 49×38×81 Å